Protein AF-A0A2N1V5J8-F1 (afdb_monomer)

Secondary structure (DSSP, 8-state):
-TT--HHHHHHHHHHSBPPPGGGG-EEEEEEEEE-TT---HHHHHHHHHHHTSTT-SEEEEEEEE-SSSEEEEEEEESSS-SSTTEEEEEEEE-TTSSSEEEEEE--STTS-HHHHTEEEEEEEEETTEEEEEEEEE-TTS-EEEEEEEEEES-S-S-------------------S-SSHHHHHHHHHHHHT--

Radius of gyration: 17.13 Å; Cα contacts (8 Å, |Δi|>4): 354; chains: 1; bounding box: 42×46×36 Å

Solvent-accessible surface area (backbone atoms only — not comparable to full-atom values): 11221 Å² total; per-residue (Å²): 118,66,86,56,51,69,69,57,50,50,54,49,55,72,72,30,44,59,60,62,66,68,77,52,53,39,74,28,41,40,40,66,44,49,41,75,93,51,71,51,69,68,59,38,50,52,53,42,54,48,50,70,35,96,78,41,46,59,54,22,37,34,34,46,53,70,83,78,70,38,34,36,33,36,51,30,54,76,55,81,86,55,81,46,52,44,27,42,34,38,72,43,78,36,96,88,52,100,48,58,20,34,34,36,43,18,69,45,90,73,26,60,73,78,53,28,30,36,38,35,37,33,25,32,71,47,96,58,33,33,45,30,41,38,28,37,54,43,91,93,74,44,76,43,79,56,32,36,31,37,38,25,68,62,85,85,85,66,94,66,88,71,79,91,75,75,96,72,93,74,89,88,76,90,78,76,91,53,80,55,71,42,57,55,48,47,52,53,53,58,65,63,70,77,113

Sequence (195 aa):
MADLSSESLWKLYALAKTPAIEDLEGRLVGRMLTVPGLENPSVARTLRGFAASGTFPWQGKTFDSHGDGTGEGINRVLGDRKNWFRFATFIGPSRAGDFDALHLNYDNPGNPTPIRAVKDELREVAPGLWLGLAYLRLPGGKFHMALFFGLSNHPDAQSGQAPSLGKRHSKGLLATVIGLPLLLAGAWWLLKQRK

Structure (mmCIF, N/CA/C/O backbone):
data_AF-A0A2N1V5J8-F1
#
_entry.id   AF-A0A2N1V5J8-F1
#
loop_
_atom_site.group_PDB
_atom_site.id
_atom_site.type_symbol
_atom_site.label_atom_id
_atom_site.label_alt_id
_atom_site.label_comp_id
_atom_site.label_asym_id
_atom_site.label_entity_id
_atom_site.label_seq_id
_atom_site.pdbx_PDB_ins_code
_atom_site.Cartn_x
_atom_site.Cartn_y
_atom_site.Cartn_z
_atom_site.occupancy
_atom_site.B_iso_or_equiv
_atom_site.auth_seq_id
_atom_site.auth_comp_id
_atom_site.auth_asym_id
_atom_site.auth_atom_id
_atom_site.pdbx_PDB_model_num
ATOM 1 N N . MET A 1 1 ? -3.730 -14.790 -4.440 1.00 79.81 1 MET A N 1
ATOM 2 C CA . MET A 1 1 ? -3.171 -13.632 -5.184 1.00 79.81 1 MET A CA 1
ATOM 3 C C . MET A 1 1 ? -1.680 -13.756 -5.510 1.00 79.81 1 MET A C 1
ATOM 5 O O . MET A 1 1 ? -1.272 -13.167 -6.498 1.00 79.81 1 MET A O 1
ATOM 9 N N . ALA A 1 2 ? -0.862 -14.482 -4.733 1.00 75.06 2 ALA A N 1
ATOM 10 C CA . ALA A 1 2 ? 0.602 -14.498 -4.898 1.00 75.06 2 ALA A CA 1
ATOM 11 C C . ALA A 1 2 ? 1.127 -15.028 -6.253 1.00 75.06 2 ALA A C 1
ATOM 13 O O . ALA A 1 2 ? 2.230 -14.664 -6.652 1.00 75.06 2 ALA A O 1
ATOM 14 N N . ASP A 1 3 ? 0.339 -15.838 -6.965 1.00 79.31 3 ASP A N 1
ATOM 15 C CA . ASP A 1 3 ? 0.737 -16.445 -8.245 1.00 79.31 3 ASP A CA 1
ATOM 16 C C . ASP A 1 3 ? 0.223 -15.693 -9.483 1.00 79.31 3 ASP A C 1
ATOM 18 O O . ASP A 1 3 ? 0.435 -16.131 -10.613 1.00 79.31 3 ASP A O 1
ATOM 22 N N . LEU A 1 4 ? -0.466 -14.564 -9.294 1.00 84.69 4 LEU A N 1
ATOM 23 C CA . LEU A 1 4 ? -1.018 -13.780 -10.398 1.00 84.69 4 LEU A CA 1
ATOM 24 C C . LEU A 1 4 ? 0.075 -12.981 -11.126 1.00 84.69 4 LEU A C 1
ATOM 26 O O . LEU A 1 4 ? 0.998 -12.451 -10.506 1.00 84.69 4 LEU A O 1
ATOM 30 N N . SER A 1 5 ? -0.061 -12.855 -12.451 1.00 88.25 5 SER A N 1
ATOM 31 C CA . SER A 1 5 ? 0.775 -11.959 -13.261 1.00 88.25 5 SER A CA 1
ATOM 32 C C . SER A 1 5 ? 0.473 -10.488 -12.960 1.00 88.25 5 SER A C 1
ATOM 34 O O . SER A 1 5 ? -0.616 -10.160 -12.485 1.00 88.25 5 SER A O 1
ATOM 36 N N . SER A 1 6 ? 1.397 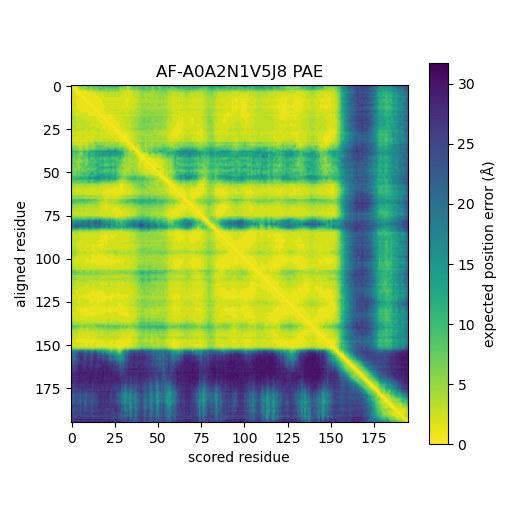-9.581 -13.297 1.00 90.19 6 SER A N 1
ATOM 37 C CA . SER A 1 6 ? 1.160 -8.135 -13.165 1.00 90.19 6 SER A CA 1
ATOM 38 C C . SER A 1 6 ? -0.070 -7.678 -13.945 1.00 90.19 6 SER A C 1
ATOM 40 O O . SER A 1 6 ? -0.846 -6.875 -13.442 1.00 90.19 6 SER A O 1
ATOM 42 N N . GLU A 1 7 ? -0.294 -8.220 -15.145 1.00 92.31 7 GLU A N 1
ATOM 43 C CA . GLU A 1 7 ? -1.497 -7.935 -15.936 1.00 92.31 7 GLU A CA 1
ATOM 44 C C . GLU A 1 7 ? -2.777 -8.353 -15.196 1.00 92.31 7 GLU A C 1
ATOM 46 O O . GLU A 1 7 ? -3.740 -7.590 -15.124 1.00 92.31 7 GLU A O 1
ATOM 51 N N . SER A 1 8 ? -2.780 -9.550 -14.602 1.00 93.81 8 SER A N 1
ATOM 52 C CA . SER A 1 8 ? -3.930 -10.051 -13.843 1.00 93.81 8 SER A CA 1
ATOM 53 C C . SER A 1 8 ? -4.180 -9.217 -12.588 1.00 93.81 8 SER A C 1
ATOM 55 O O . SER A 1 8 ? -5.328 -8.937 -12.255 1.00 93.81 8 SER A O 1
ATOM 57 N N . LEU A 1 9 ? -3.115 -8.784 -11.908 1.00 95.31 9 LEU A N 1
ATOM 58 C CA . LEU A 1 9 ? -3.210 -7.919 -10.734 1.00 95.31 9 LEU A CA 1
ATOM 59 C C . LEU A 1 9 ? -3.702 -6.515 -11.096 1.00 95.31 9 LEU A C 1
ATOM 61 O O . LEU A 1 9 ? -4.521 -5.973 -10.364 1.00 95.31 9 LEU A O 1
ATOM 65 N N . TRP A 1 10 ? -3.288 -5.951 -12.233 1.00 96.31 10 TRP A N 1
ATOM 66 C CA . TRP A 1 10 ? -3.842 -4.691 -12.736 1.00 96.31 10 TRP A CA 1
ATOM 67 C C . TRP A 1 10 ? -5.344 -4.790 -13.001 1.00 96.31 10 TRP A C 1
ATOM 69 O O . TRP A 1 10 ? -6.101 -3.941 -12.533 1.00 96.31 10 TRP A O 1
ATOM 79 N N . LYS A 1 11 ? -5.790 -5.844 -13.699 1.00 96.62 11 LYS A N 1
ATOM 80 C CA . LYS A 1 11 ? -7.221 -6.083 -13.955 1.00 96.62 11 LYS A CA 1
ATOM 81 C C . LYS A 1 11 ? -7.998 -6.238 -12.652 1.00 96.62 11 LYS A C 1
ATOM 83 O O . LYS A 1 11 ? -9.041 -5.613 -12.484 1.00 96.62 11 LYS A O 1
ATOM 88 N N . LEU A 1 12 ? -7.467 -7.026 -11.717 1.00 96.94 12 LEU A N 1
ATOM 89 C CA . LEU A 1 12 ? -8.077 -7.217 -10.405 1.00 96.94 12 LEU A CA 1
ATOM 90 C C . LEU A 1 12 ? -8.175 -5.896 -9.631 1.00 96.94 12 LEU A C 1
ATOM 92 O O . LEU A 1 12 ? -9.212 -5.615 -9.045 1.00 96.94 12 LEU A O 1
ATOM 96 N N . TYR A 1 13 ? -7.130 -5.068 -9.663 1.00 97.94 13 TYR A N 1
ATOM 97 C CA . TYR A 1 13 ? -7.115 -3.764 -9.001 1.00 97.94 13 TYR A CA 1
ATOM 98 C C . TYR A 1 13 ? -8.147 -2.793 -9.589 1.00 97.94 13 TYR A C 1
ATOM 100 O O . TYR A 1 13 ? -8.838 -2.096 -8.849 1.00 97.94 13 TYR A O 1
ATOM 108 N N . ALA A 1 14 ? -8.283 -2.759 -10.916 1.00 97.62 14 ALA A N 1
ATOM 109 C CA . ALA A 1 14 ? -9.264 -1.907 -11.583 1.00 97.62 14 ALA A CA 1
ATOM 110 C C . ALA A 1 14 ? -10.712 -2.303 -11.237 1.00 97.62 14 ALA A C 1
ATOM 112 O O . ALA A 1 14 ? -11.560 -1.435 -11.050 1.00 97.62 14 ALA A O 1
ATOM 113 N N . LEU A 1 15 ? -10.978 -3.606 -11.100 1.00 97.56 15 LEU A N 1
ATOM 114 C CA . LEU A 1 15 ? -12.302 -4.152 -10.772 1.00 97.56 15 LEU A CA 1
ATOM 115 C C . LEU A 1 15 ? -12.628 -4.162 -9.271 1.00 97.56 15 LEU A C 1
ATOM 117 O O . LEU A 1 15 ? -13.785 -4.358 -8.905 1.00 97.56 15 LEU A O 1
ATOM 121 N N . ALA A 1 16 ? -11.625 -3.990 -8.410 1.00 98.00 16 ALA A N 1
ATOM 122 C CA . ALA A 1 16 ? -11.793 -3.926 -6.962 1.00 98.00 16 ALA A CA 1
ATOM 123 C C . ALA A 1 16 ? -12.692 -2.745 -6.551 1.00 98.00 16 ALA A C 1
ATOM 125 O O . ALA A 1 16 ? -12.955 -1.846 -7.349 1.00 98.00 16 ALA A O 1
ATOM 126 N N . LYS A 1 17 ? -13.150 -2.712 -5.297 1.00 98.00 17 LYS A N 1
ATOM 127 C CA . LYS A 1 17 ? -13.871 -1.549 -4.752 1.00 98.00 17 LYS A CA 1
ATOM 128 C C . LYS A 1 17 ? -12.943 -0.656 -3.930 1.00 98.00 17 LYS A C 1
ATOM 130 O O . LYS A 1 17 ? -11.898 -1.082 -3.437 1.00 98.00 17 LYS A O 1
ATOM 135 N N . THR A 1 18 ? -13.341 0.597 -3.772 1.00 98.31 18 THR A N 1
ATOM 136 C CA . THR A 1 18 ? -12.699 1.536 -2.847 1.00 98.31 18 THR A CA 1
ATOM 137 C C . THR A 1 18 ? -13.122 1.165 -1.419 1.00 98.31 18 THR A C 1
ATOM 139 O O . THR A 1 18 ? -14.327 1.089 -1.178 1.00 98.31 18 THR A O 1
ATOM 142 N N . PRO A 1 19 ? -12.187 0.854 -0.503 1.00 97.00 19 PRO A N 1
ATOM 143 C CA . PRO A 1 19 ? -12.536 0.455 0.860 1.00 97.00 19 PRO A CA 1
ATOM 144 C C . PRO A 1 19 ? -12.954 1.661 1.707 1.00 97.00 19 PRO A C 1
ATOM 146 O O . PRO A 1 19 ? -12.523 2.783 1.430 1.00 97.00 19 PRO A O 1
ATOM 149 N N . ALA A 1 20 ? -13.717 1.416 2.774 1.00 95.25 20 ALA A N 1
ATOM 150 C CA . ALA A 1 20 ? -13.784 2.350 3.893 1.00 95.25 20 ALA A CA 1
ATOM 151 C C . ALA A 1 20 ? -12.495 2.223 4.728 1.00 95.25 20 ALA A C 1
ATOM 153 O O . ALA A 1 20 ? -11.881 1.156 4.753 1.00 95.25 20 ALA A O 1
ATOM 154 N N . ILE A 1 21 ? -12.043 3.291 5.390 1.00 95.25 21 ILE A N 1
ATOM 155 C CA . ILE A 1 21 ? -10.786 3.242 6.167 1.00 95.25 21 ILE A CA 1
ATOM 156 C C . ILE A 1 21 ? -10.953 2.325 7.384 1.00 95.25 21 ILE A C 1
ATOM 158 O O . ILE A 1 21 ? -10.041 1.580 7.737 1.00 95.25 21 ILE A O 1
ATOM 162 N N . GLU A 1 22 ? -12.156 2.315 7.948 1.00 95.25 22 GLU A N 1
ATOM 163 C CA . GLU A 1 22 ? -12.589 1.503 9.083 1.00 95.25 22 GLU A CA 1
ATOM 164 C C . GLU A 1 22 ? -12.457 -0.001 8.808 1.00 95.25 22 GLU A C 1
ATOM 166 O O . GLU A 1 22 ? -12.193 -0.776 9.724 1.00 95.25 22 GLU A O 1
ATOM 171 N N . ASP A 1 23 ? -12.578 -0.426 7.546 1.00 94.31 23 ASP A N 1
ATOM 172 C CA . ASP A 1 23 ? -12.439 -1.838 7.175 1.00 94.31 23 ASP A CA 1
ATOM 173 C C . ASP A 1 23 ? -10.995 -2.348 7.368 1.00 94.31 23 ASP A C 1
ATOM 175 O O . ASP A 1 23 ? -10.771 -3.556 7.475 1.00 94.31 23 ASP A O 1
ATOM 179 N N . LEU A 1 24 ? -10.004 -1.445 7.403 1.00 95.75 24 LEU A N 1
ATOM 180 C CA . LEU A 1 24 ? -8.581 -1.772 7.545 1.00 95.75 24 LEU A CA 1
ATOM 181 C C . LEU A 1 24 ? -8.074 -1.708 8.991 1.00 95.75 24 LEU A C 1
ATOM 183 O O . LEU A 1 24 ? -6.896 -2.002 9.215 1.00 95.75 24 LEU A O 1
ATOM 187 N N . GLU A 1 25 ? -8.933 -1.321 9.935 1.00 95.06 25 GLU A N 1
ATOM 188 C CA . GLU A 1 25 ? -8.586 -1.020 11.324 1.00 95.06 25 GLU A CA 1
ATOM 189 C C . GLU A 1 25 ? -7.703 -2.105 11.966 1.00 95.06 25 GLU A C 1
ATOM 191 O O . GLU A 1 25 ? -7.956 -3.313 11.878 1.00 95.06 25 GLU A O 1
ATOM 196 N N . GLY A 1 26 ? -6.635 -1.671 12.637 1.00 93.94 26 GLY A N 1
ATOM 197 C CA . GLY A 1 26 ? -5.703 -2.558 13.317 1.00 93.94 26 GLY A CA 1
ATOM 198 C C . GLY A 1 26 ? -4.615 -3.154 12.417 1.00 93.94 26 GLY A C 1
ATOM 199 O O . GLY A 1 26 ? -4.103 -2.530 11.488 1.00 93.94 26 GLY A O 1
ATOM 200 N N . ARG A 1 27 ? -4.128 -4.350 12.784 1.00 93.69 27 ARG A N 1
ATOM 201 C CA . ARG A 1 27 ? -2.886 -4.939 12.240 1.00 93.69 27 ARG A CA 1
ATOM 202 C C . ARG A 1 27 ? -3.172 -5.884 11.075 1.00 93.69 27 ARG A C 1
ATOM 204 O O . ARG A 1 27 ? -3.555 -7.029 11.289 1.00 93.69 27 ARG A O 1
ATOM 211 N N . LEU A 1 28 ? -2.834 -5.461 9.859 1.00 94.06 28 LEU A N 1
ATOM 212 C CA . LEU A 1 28 ? -2.948 -6.280 8.650 1.00 94.06 28 LEU A CA 1
ATOM 213 C C . LEU A 1 28 ? -1.625 -6.964 8.294 1.00 94.06 28 LEU A C 1
ATOM 215 O O . LEU A 1 28 ? -0.546 -6.371 8.414 1.00 94.06 28 LEU A O 1
ATOM 219 N N . VAL A 1 29 ? -1.701 -8.209 7.830 1.00 91.25 29 VAL A N 1
ATOM 220 C CA . VAL A 1 29 ? -0.557 -9.015 7.383 1.00 91.25 29 VAL A CA 1
ATOM 221 C C . VAL A 1 29 ? -0.199 -8.665 5.941 1.00 91.25 29 VAL A C 1
ATOM 223 O O . VAL A 1 29 ? -1.064 -8.658 5.074 1.00 91.25 29 VAL A O 1
ATOM 226 N N . GLY A 1 30 ? 1.081 -8.392 5.674 1.00 90.06 30 GLY A N 1
ATOM 227 C CA . GLY A 1 30 ? 1.573 -8.010 4.346 1.00 90.06 30 GLY A CA 1
ATOM 228 C C . GLY A 1 30 ? 2.198 -9.150 3.552 1.00 90.06 30 GLY A C 1
ATOM 229 O O . GLY A 1 30 ? 2.890 -10.006 4.109 1.00 90.06 30 GLY A O 1
ATOM 230 N N . ARG A 1 31 ? 1.999 -9.139 2.231 1.00 88.75 31 ARG A N 1
ATOM 231 C CA . ARG A 1 31 ? 2.688 -10.021 1.274 1.00 88.75 31 ARG A CA 1
ATOM 232 C C . ARG A 1 31 ? 3.101 -9.245 0.032 1.00 88.75 31 ARG A C 1
ATOM 234 O O . ARG A 1 31 ? 2.277 -8.562 -0.566 1.00 88.75 31 ARG A O 1
ATOM 241 N N . MET A 1 32 ? 4.365 -9.346 -0.375 1.00 86.69 32 MET A N 1
ATOM 242 C CA . MET A 1 32 ? 4.791 -8.831 -1.680 1.00 86.69 32 MET A CA 1
ATOM 243 C C . MET A 1 32 ? 4.312 -9.804 -2.762 1.00 86.69 32 MET A C 1
ATOM 245 O O . MET A 1 32 ? 4.473 -11.012 -2.594 1.00 86.69 32 MET A O 1
ATOM 249 N N . LEU A 1 33 ? 3.712 -9.295 -3.841 1.00 86.25 33 LEU A N 1
ATOM 250 C CA . LEU A 1 33 ? 3.141 -10.135 -4.898 1.00 86.25 33 LEU A CA 1
ATOM 251 C C . LEU A 1 33 ? 4.054 -10.170 -6.127 1.00 86.25 33 LEU A C 1
ATOM 253 O O . LEU A 1 33 ? 4.594 -11.220 -6.467 1.00 86.25 33 LEU A O 1
ATOM 257 N N . THR A 1 34 ? 4.268 -9.021 -6.773 1.00 84.31 34 THR A N 1
ATOM 258 C CA . THR A 1 34 ? 5.118 -8.927 -7.969 1.00 84.31 34 THR A CA 1
ATOM 259 C C . THR A 1 34 ? 5.708 -7.529 -8.146 1.00 84.31 34 THR A C 1
ATOM 261 O O . THR A 1 34 ? 5.190 -6.553 -7.605 1.00 84.31 34 THR A O 1
ATOM 264 N N . VAL A 1 35 ? 6.789 -7.441 -8.921 1.00 82.25 35 VAL A N 1
ATOM 265 C CA . VAL A 1 35 ? 7.454 -6.200 -9.341 1.00 82.25 35 VAL A CA 1
ATOM 266 C C . VAL A 1 35 ? 7.319 -6.098 -10.865 1.00 82.25 35 VAL A C 1
ATOM 268 O O . VAL A 1 35 ? 7.858 -6.968 -11.559 1.00 82.25 35 VAL A O 1
ATOM 271 N N . PRO A 1 36 ? 6.628 -5.079 -11.413 1.00 78.69 36 PRO A N 1
ATOM 272 C CA . PRO A 1 36 ? 6.507 -4.918 -12.860 1.00 78.69 36 PRO A CA 1
ATOM 273 C C . PRO A 1 36 ? 7.865 -4.872 -13.549 1.00 78.69 36 PRO A C 1
ATOM 275 O O . PRO A 1 36 ? 8.799 -4.225 -13.077 1.00 78.69 36 PRO A O 1
ATOM 278 N N . GLY A 1 37 ? 7.981 -5.558 -14.683 1.00 73.12 37 GLY A N 1
ATOM 279 C CA . GLY A 1 37 ? 9.226 -5.607 -15.454 1.00 73.12 37 GLY A CA 1
ATOM 280 C C . GLY A 1 37 ? 10.305 -6.542 -14.889 1.00 73.12 37 GLY A C 1
ATOM 281 O O . GLY A 1 37 ? 11.289 -6.797 -15.580 1.00 73.12 37 GLY A O 1
ATOM 282 N N . LEU A 1 38 ? 10.115 -7.123 -13.696 1.00 69.06 38 LEU A N 1
ATOM 283 C CA . LEU A 1 38 ? 10.937 -8.218 -13.154 1.00 69.06 38 LEU A CA 1
ATOM 284 C C . LEU A 1 38 ? 10.181 -9.556 -13.178 1.00 69.06 38 LEU A C 1
ATOM 286 O O . LEU A 1 38 ? 10.238 -10.354 -12.246 1.00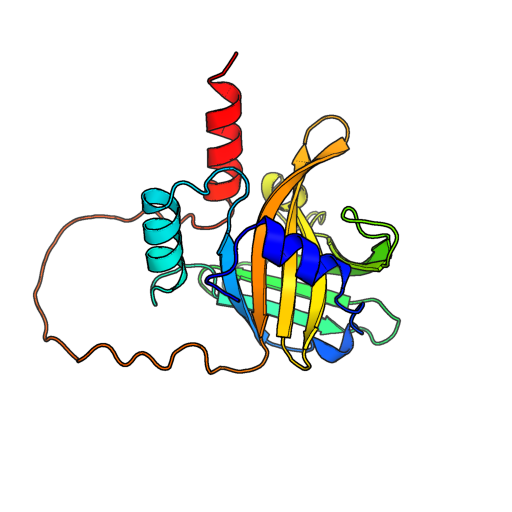 69.06 38 LEU A O 1
ATOM 290 N N . GLU A 1 39 ? 9.485 -9.816 -14.283 1.00 67.94 39 GLU A N 1
ATOM 291 C CA . GLU A 1 39 ? 8.600 -10.978 -14.456 1.00 67.94 39 GLU A CA 1
ATOM 292 C C . GLU A 1 39 ? 9.306 -12.207 -15.038 1.00 67.94 39 GLU A C 1
ATOM 294 O O . GLU A 1 39 ? 8.664 -13.211 -15.345 1.00 67.94 39 GLU A O 1
ATOM 299 N N . ASN A 1 40 ? 10.638 -12.166 -15.161 1.00 74.06 40 ASN A N 1
ATOM 300 C CA . ASN A 1 40 ? 11.401 -13.350 -15.534 1.00 74.06 40 ASN A CA 1
ATOM 301 C C . ASN A 1 40 ? 11.057 -14.500 -14.559 1.00 74.06 40 ASN A C 1
ATOM 303 O O . ASN A 1 40 ? 11.218 -14.318 -13.347 1.00 74.06 40 ASN A O 1
ATOM 307 N N . PRO A 1 41 ? 10.624 -15.681 -15.046 1.00 73.38 41 PRO A N 1
ATOM 308 C CA . PRO A 1 41 ? 10.085 -16.739 -14.192 1.00 73.38 41 PRO A CA 1
ATOM 309 C C . PRO A 1 41 ? 11.008 -17.164 -13.046 1.00 73.38 41 PRO A C 1
ATOM 311 O O . PRO A 1 41 ? 10.534 -17.430 -11.938 1.00 73.38 41 PRO A O 1
ATOM 314 N N . SER A 1 42 ? 12.321 -17.191 -13.286 1.00 70.19 42 SER A N 1
ATOM 315 C CA . SER A 1 42 ? 13.324 -17.581 -12.291 1.00 70.19 42 SER A CA 1
ATOM 316 C C . SER A 1 42 ? 13.510 -16.505 -11.221 1.00 70.19 42 SER A C 1
ATOM 318 O O . SER A 1 42 ? 13.511 -16.814 -10.031 1.00 70.19 42 SER A O 1
ATOM 320 N N . VAL A 1 43 ? 13.598 -15.235 -11.626 1.00 68.69 43 VAL A N 1
ATOM 321 C CA . VAL A 1 43 ? 13.720 -14.093 -10.701 1.00 68.69 43 VAL A CA 1
ATOM 322 C C . VAL A 1 43 ? 12.455 -13.952 -9.859 1.00 68.69 43 VAL A C 1
ATOM 324 O O . VAL A 1 43 ? 12.529 -13.843 -8.636 1.00 68.69 43 VAL A O 1
ATOM 327 N N . ALA A 1 44 ? 11.289 -14.037 -10.499 1.00 68.88 44 ALA A N 1
ATOM 328 C CA . ALA A 1 44 ? 10.000 -13.940 -9.835 1.00 68.88 44 ALA A CA 1
ATOM 329 C C . ALA A 1 44 ? 9.801 -15.077 -8.818 1.00 68.88 44 ALA A C 1
ATOM 331 O O . ALA A 1 44 ? 9.316 -14.838 -7.714 1.00 68.88 44 ALA A O 1
ATOM 332 N N . ARG A 1 45 ? 10.233 -16.307 -9.137 1.00 71.94 45 ARG A N 1
ATOM 333 C CA . ARG A 1 45 ? 10.186 -17.442 -8.198 1.00 71.94 45 ARG A CA 1
ATOM 334 C C . ARG A 1 45 ? 11.064 -17.201 -6.970 1.00 71.94 45 ARG A C 1
ATOM 336 O O . ARG A 1 45 ? 10.602 -17.438 -5.857 1.00 71.94 45 ARG A O 1
ATOM 343 N N . THR A 1 46 ? 12.283 -16.699 -7.155 1.00 70.44 46 THR A N 1
ATOM 344 C CA . THR A 1 46 ? 13.187 -16.378 -6.041 1.00 70.44 46 THR A CA 1
ATOM 345 C C . THR A 1 46 ? 12.630 -15.259 -5.162 1.00 70.44 46 THR A C 1
ATOM 347 O O . THR A 1 46 ? 12.605 -15.401 -3.940 1.00 70.44 46 THR A O 1
ATOM 350 N N . LEU A 1 47 ? 12.124 -14.175 -5.761 1.00 70.12 47 LEU A N 1
ATOM 351 C CA . LEU A 1 47 ? 11.513 -13.067 -5.019 1.00 70.12 47 LEU A CA 1
ATOM 352 C C . LEU A 1 47 ? 10.281 -13.518 -4.230 1.00 70.12 47 LEU A C 1
ATOM 354 O O . LEU A 1 47 ? 10.139 -13.134 -3.071 1.00 70.12 47 LEU A O 1
ATOM 358 N N . ARG A 1 48 ? 9.431 -14.373 -4.814 1.00 71.19 48 ARG A N 1
ATOM 359 C CA . ARG A 1 48 ? 8.282 -14.969 -4.117 1.00 71.19 48 ARG A CA 1
ATOM 360 C C . ARG A 1 48 ? 8.713 -15.844 -2.946 1.00 71.19 48 ARG A C 1
ATOM 362 O O . ARG A 1 48 ? 8.186 -15.682 -1.851 1.00 71.19 48 ARG A O 1
ATOM 369 N N . GLY A 1 49 ? 9.690 -16.728 -3.151 1.00 71.12 49 GLY A N 1
ATOM 370 C CA . GLY A 1 49 ? 10.217 -17.584 -2.085 1.00 71.12 49 GLY A CA 1
ATOM 371 C C . GLY A 1 49 ? 10.788 -16.773 -0.920 1.00 71.12 49 GLY A C 1
ATOM 372 O O . GLY A 1 49 ? 10.520 -17.075 0.240 1.00 71.12 49 GLY A O 1
ATOM 373 N N . PHE A 1 50 ? 11.504 -15.688 -1.222 1.00 71.50 50 PHE A N 1
ATOM 374 C CA . PHE A 1 50 ? 12.004 -14.769 -0.205 1.00 71.50 50 PHE A CA 1
ATOM 375 C C . PHE A 1 50 ? 10.874 -14.003 0.500 1.00 71.50 50 PHE A C 1
ATOM 377 O O . PHE A 1 50 ? 10.860 -13.947 1.728 1.00 71.50 50 PHE A O 1
ATOM 384 N N . ALA A 1 51 ? 9.897 -13.473 -0.242 1.00 72.31 51 ALA A N 1
ATOM 385 C CA . ALA A 1 51 ? 8.746 -12.751 0.308 1.00 72.31 51 ALA A CA 1
ATOM 386 C C . ALA A 1 51 ? 7.841 -13.618 1.197 1.00 72.31 51 ALA A C 1
ATOM 388 O O . ALA A 1 51 ? 7.204 -13.105 2.115 1.00 72.31 51 ALA A O 1
ATOM 389 N N . ALA A 1 52 ? 7.774 -14.920 0.917 1.00 72.56 52 ALA A N 1
ATOM 390 C CA . ALA A 1 52 ? 7.015 -15.893 1.695 1.00 72.56 52 ALA A CA 1
ATOM 391 C C . ALA A 1 52 ? 7.791 -16.445 2.905 1.00 72.56 52 ALA A C 1
ATOM 393 O O . ALA A 1 52 ? 7.213 -17.146 3.734 1.00 72.56 52 ALA A O 1
ATOM 394 N N . SER A 1 53 ? 9.092 -16.162 3.017 1.00 70.00 53 SER A N 1
ATOM 395 C CA . SER A 1 53 ? 9.916 -16.680 4.109 1.00 70.00 53 SER A CA 1
ATOM 396 C C . SER A 1 53 ? 9.568 -16.026 5.452 1.00 70.00 53 SER A C 1
ATOM 398 O O . SER A 1 53 ? 9.282 -14.832 5.526 1.00 70.00 53 SER A O 1
ATOM 400 N N . GLY A 1 54 ? 9.661 -16.787 6.548 1.00 66.31 54 GLY A N 1
ATOM 401 C CA . GLY A 1 54 ? 9.438 -16.266 7.907 1.00 66.31 54 GLY A CA 1
ATOM 402 C C . GLY A 1 54 ? 10.465 -15.218 8.367 1.00 66.31 54 GLY A C 1
ATOM 403 O O . GLY A 1 54 ? 10.291 -14.605 9.416 1.00 66.31 54 GLY A O 1
ATOM 404 N N . THR A 1 55 ? 11.533 -15.002 7.594 1.00 70.06 55 THR A N 1
ATOM 405 C CA . THR A 1 55 ? 12.567 -13.983 7.831 1.00 70.06 55 THR A CA 1
ATOM 406 C C . THR A 1 55 ? 12.364 -12.724 6.992 1.00 70.06 55 THR A C 1
ATOM 408 O O . THR A 1 55 ? 13.158 -11.784 7.099 1.00 70.06 55 THR A O 1
ATOM 411 N N . PHE A 1 56 ? 11.316 -12.673 6.164 1.00 75.81 56 PHE A N 1
ATOM 412 C CA . PHE A 1 56 ? 11.017 -11.498 5.366 1.00 75.81 56 PHE A CA 1
ATOM 413 C C . PHE A 1 56 ? 10.722 -10.297 6.285 1.00 75.81 56 PHE A C 1
ATOM 415 O O . PHE A 1 56 ? 9.869 -10.380 7.172 1.00 75.81 56 PHE A O 1
ATOM 422 N N . PRO A 1 57 ? 11.435 -9.166 6.123 1.00 78.31 57 PRO A N 1
ATOM 423 C CA . PRO A 1 57 ? 11.432 -8.107 7.128 1.00 78.31 57 PRO A CA 1
ATOM 424 C C . PRO A 1 57 ? 10.112 -7.335 7.190 1.00 78.31 57 PRO A C 1
ATOM 426 O O . PRO A 1 57 ? 9.815 -6.732 8.222 1.00 78.31 57 PRO A O 1
ATOM 429 N N . TRP A 1 58 ? 9.340 -7.316 6.102 1.00 83.38 58 TRP A N 1
ATOM 430 C CA . TRP A 1 58 ? 8.065 -6.613 6.044 1.00 83.38 58 TRP A CA 1
ATOM 431 C C . TRP A 1 58 ? 6.927 -7.508 6.548 1.00 83.38 58 TRP A C 1
ATOM 433 O O . TRP A 1 58 ? 6.664 -8.570 5.992 1.00 83.38 58 TRP A O 1
ATOM 443 N N . GLN A 1 59 ? 6.251 -7.064 7.608 1.00 86.69 59 GLN A N 1
ATOM 444 C CA . GLN A 1 59 ? 5.213 -7.828 8.313 1.00 86.69 59 GLN A CA 1
ATOM 445 C C . GLN A 1 59 ? 3.795 -7.420 7.900 1.00 86.69 59 GLN A C 1
ATOM 447 O O . GLN A 1 59 ? 2.839 -8.150 8.163 1.00 86.69 59 GLN A O 1
ATOM 452 N N . GLY A 1 60 ? 3.652 -6.251 7.274 1.00 91.19 60 GLY A N 1
ATOM 453 C CA . GLY A 1 60 ? 2.374 -5.656 6.907 1.00 91.19 60 GLY A CA 1
ATOM 454 C C . GLY A 1 60 ? 2.253 -4.220 7.384 1.00 91.19 60 GLY A C 1
ATOM 455 O O . GLY A 1 60 ? 3.245 -3.493 7.455 1.00 91.19 60 GLY A O 1
ATOM 456 N N . LYS A 1 61 ? 1.028 -3.801 7.678 1.00 93.94 61 LYS A N 1
ATOM 457 C CA . LYS A 1 61 ? 0.707 -2.429 8.075 1.00 93.94 61 LYS A CA 1
ATOM 458 C C . LYS A 1 61 ? -0.221 -2.440 9.284 1.00 93.94 61 LYS A C 1
ATOM 460 O O . LYS A 1 61 ? -0.843 -3.463 9.567 1.00 93.94 61 LYS A O 1
ATOM 465 N N . THR A 1 62 ? -0.244 -1.342 10.017 1.00 94.25 62 THR A N 1
ATOM 466 C CA . THR A 1 62 ? -1.268 -1.065 11.027 1.00 94.25 62 THR A CA 1
ATOM 467 C C . THR A 1 62 ? -1.997 0.197 10.608 1.00 94.25 62 THR A C 1
ATOM 469 O O . THR A 1 62 ? -1.319 1.130 10.175 1.00 94.25 62 THR A O 1
ATOM 472 N N . PHE A 1 63 ? -3.317 0.204 10.731 1.00 96.19 63 PHE A N 1
ATOM 473 C CA . PHE A 1 63 ? -4.182 1.343 10.438 1.00 96.19 63 PHE A CA 1
ATOM 474 C C . PHE A 1 63 ? -4.935 1.761 11.695 1.00 96.19 63 PHE A C 1
ATOM 476 O O . PHE A 1 63 ? -5.207 0.913 12.546 1.00 96.19 63 PHE A O 1
ATOM 483 N N . ASP A 1 64 ? -5.223 3.052 11.764 1.00 96.44 64 ASP A N 1
ATOM 484 C CA . ASP A 1 64 ? -6.029 3.718 12.781 1.00 96.44 64 ASP A CA 1
ATOM 485 C C . ASP A 1 64 ? -6.937 4.723 12.051 1.00 96.44 64 ASP A C 1
ATOM 487 O O . ASP A 1 64 ? -6.441 5.661 11.410 1.00 96.44 64 ASP A O 1
ATOM 491 N N . SER A 1 65 ? -8.248 4.470 12.035 1.00 94.75 65 SER A N 1
ATOM 492 C CA . SER A 1 65 ? -9.237 5.370 11.433 1.00 94.75 65 SER A CA 1
ATOM 493 C C . SER A 1 65 ? -9.633 6.482 12.399 1.00 94.75 65 SER A C 1
ATOM 495 O O . SER A 1 65 ? -9.937 6.248 13.566 1.00 94.75 65 SER A O 1
ATOM 497 N N . HIS A 1 66 ? -9.745 7.707 11.886 1.00 94.56 66 HIS A N 1
ATOM 498 C CA . HIS A 1 66 ? -10.286 8.829 12.653 1.00 94.56 66 HIS A CA 1
ATOM 499 C C . HIS A 1 66 ? -11.820 8.941 12.555 1.00 94.56 66 HIS A C 1
ATOM 501 O O . HIS A 1 66 ? -12.420 9.760 13.251 1.00 94.56 66 HIS A O 1
ATOM 507 N N . GLY A 1 67 ? -12.468 8.141 11.699 1.00 87.94 67 GLY A N 1
ATOM 508 C CA . GLY A 1 67 ? -13.926 8.122 11.517 1.00 87.94 67 GLY A CA 1
ATOM 509 C C . GLY A 1 67 ? -14.504 9.273 10.680 1.00 87.94 67 GLY A C 1
ATOM 510 O O . GLY A 1 67 ? -15.719 9.367 10.522 1.00 87.94 67 GLY A O 1
ATOM 511 N N . ASP A 1 68 ? -13.660 10.146 10.128 1.00 90.00 68 ASP A N 1
ATOM 512 C CA . ASP A 1 68 ? -14.041 11.288 9.284 1.00 90.00 68 ASP A CA 1
ATOM 513 C C . ASP A 1 68 ? -13.631 11.105 7.808 1.00 90.00 68 ASP A C 1
ATOM 515 O O . ASP A 1 68 ? -13.538 12.067 7.044 1.00 90.00 68 ASP A O 1
ATOM 519 N N . GLY A 1 69 ? -13.367 9.861 7.394 1.00 88.56 69 GLY A N 1
ATOM 520 C CA . GLY A 1 69 ? -12.808 9.550 6.076 1.00 88.56 69 GLY A CA 1
ATOM 521 C C . GLY A 1 69 ? -11.300 9.804 5.973 1.00 88.56 69 GLY A C 1
ATOM 522 O O . GLY A 1 69 ? -10.737 9.736 4.875 1.00 88.56 69 GLY A O 1
ATOM 523 N N . THR A 1 70 ? -10.633 10.062 7.102 1.00 95.38 70 THR A N 1
ATOM 524 C CA . THR A 1 70 ? -9.175 10.104 7.231 1.00 95.38 70 THR A CA 1
ATOM 525 C C . THR A 1 70 ? -8.674 9.117 8.284 1.00 95.38 70 THR A C 1
ATOM 527 O O . THR A 1 70 ? -9.440 8.500 9.022 1.00 95.38 70 THR A O 1
ATOM 530 N N . GLY A 1 71 ? -7.359 8.940 8.331 1.00 96.56 71 GLY A N 1
ATOM 531 C CA . GLY A 1 71 ? -6.715 8.119 9.345 1.00 96.56 71 GLY A CA 1
ATOM 532 C C . GLY A 1 71 ? -5.202 8.191 9.243 1.00 96.56 71 GLY A C 1
ATOM 533 O O . GLY A 1 71 ? -4.629 8.979 8.474 1.00 96.56 71 GLY A O 1
ATOM 534 N N . GLU A 1 72 ? -4.544 7.325 9.991 1.00 96.94 72 GLU A N 1
ATOM 535 C CA . GLU A 1 72 ? -3.112 7.134 9.908 1.00 96.94 72 GLU A CA 1
ATOM 536 C C . GLU A 1 72 ? -2.707 5.672 10.065 1.00 96.94 72 GLU A C 1
ATOM 538 O O . GLU A 1 72 ? -3.514 4.759 10.227 1.00 96.94 72 GLU A O 1
ATOM 543 N N . GLY A 1 73 ? -1.411 5.421 9.939 1.00 94.75 73 GLY A N 1
ATOM 544 C CA . GLY A 1 73 ? -0.888 4.089 10.129 1.00 94.75 73 GLY A CA 1
ATOM 545 C C . GLY A 1 73 ? 0.622 4.016 10.071 1.00 94.75 73 GLY A C 1
ATOM 546 O O . GLY A 1 73 ? 1.331 5.010 9.879 1.00 94.75 73 GLY A O 1
ATOM 547 N N . ILE A 1 74 ? 1.126 2.799 10.240 1.00 92.50 74 ILE A N 1
ATOM 548 C CA . ILE A 1 74 ? 2.554 2.491 10.207 1.00 92.50 74 ILE A CA 1
ATOM 549 C C . ILE A 1 74 ? 2.828 1.257 9.350 1.00 92.50 74 ILE A C 1
ATOM 551 O O . ILE A 1 74 ? 2.165 0.223 9.460 1.00 92.50 74 ILE A O 1
ATOM 555 N N . ASN A 1 75 ? 3.831 1.352 8.475 1.00 91.88 75 ASN A N 1
ATOM 556 C CA . ASN A 1 75 ? 4.330 0.204 7.726 1.00 91.88 75 ASN A CA 1
ATOM 557 C C . ASN A 1 75 ? 5.319 -0.584 8.593 1.00 91.88 75 ASN A C 1
ATOM 559 O O . ASN A 1 75 ? 6.405 -0.099 8.913 1.00 91.88 75 ASN A O 1
ATOM 563 N N . ARG A 1 76 ? 4.962 -1.813 8.960 1.00 89.06 76 ARG A N 1
ATOM 564 C CA . ARG A 1 76 ? 5.696 -2.609 9.946 1.00 89.06 76 ARG A CA 1
ATOM 565 C C . ARG A 1 76 ? 6.845 -3.364 9.290 1.00 89.06 76 ARG A C 1
ATOM 567 O O . ARG A 1 76 ? 6.637 -4.377 8.617 1.00 89.06 76 ARG A O 1
ATOM 574 N N . VAL A 1 77 ? 8.069 -2.879 9.492 1.00 82.12 77 VAL A N 1
ATOM 575 C CA . VAL A 1 77 ? 9.306 -3.483 8.974 1.00 82.12 77 VAL A CA 1
ATOM 576 C C . VAL A 1 77 ? 10.243 -3.770 10.145 1.00 82.12 77 VAL A C 1
ATOM 578 O O . VAL A 1 77 ? 10.713 -2.844 10.796 1.00 82.12 77 VAL A O 1
ATOM 581 N N . LEU A 1 78 ? 10.542 -5.050 10.399 1.00 74.00 78 LEU A N 1
ATOM 582 C CA . LEU A 1 78 ? 11.334 -5.512 11.555 1.00 74.00 78 LEU A CA 1
ATOM 583 C C . LEU A 1 78 ? 10.744 -5.091 12.920 1.00 74.00 78 LEU A C 1
ATOM 585 O O . LEU A 1 78 ? 11.468 -4.797 13.872 1.00 74.00 78 LEU A O 1
ATOM 589 N N . GLY A 1 79 ? 9.413 -5.119 13.015 1.00 66.00 79 GLY A N 1
ATOM 590 C CA . GLY A 1 79 ? 8.636 -4.709 14.184 1.00 66.00 79 GLY A CA 1
ATOM 591 C C . GLY A 1 79 ? 8.366 -3.205 14.219 1.00 66.00 79 GLY A C 1
ATOM 592 O O . GLY A 1 79 ? 8.639 -2.49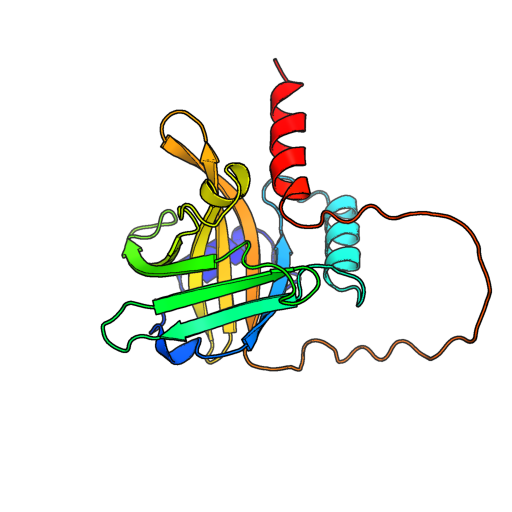1 13.259 1.00 66.00 79 GLY A O 1
ATOM 593 N N . ASP A 1 80 ? 7.851 -2.728 15.352 1.00 63.22 80 ASP A N 1
ATOM 594 C CA . ASP A 1 80 ? 7.372 -1.343 15.514 1.00 63.22 80 ASP A CA 1
ATOM 595 C C . ASP A 1 80 ? 8.441 -0.440 16.177 1.00 63.22 80 ASP A C 1
ATOM 597 O O . ASP A 1 80 ? 8.153 0.615 16.730 1.00 63.22 80 ASP A O 1
ATOM 601 N N . ARG A 1 81 ? 9.715 -0.867 16.164 1.00 54.44 81 ARG A N 1
ATOM 602 C CA . ARG A 1 81 ? 10.788 -0.310 17.017 1.00 54.44 81 ARG A CA 1
ATOM 603 C C . ARG A 1 81 ? 11.280 1.091 16.628 1.00 54.44 81 ARG A C 1
ATOM 605 O O . ARG A 1 81 ? 12.124 1.644 17.329 1.00 54.44 81 ARG A O 1
ATOM 612 N N . LYS A 1 82 ? 10.811 1.662 15.516 1.00 62.72 82 LYS A N 1
ATOM 613 C CA . LYS A 1 82 ? 11.127 3.033 15.086 1.00 62.72 82 LYS A CA 1
ATOM 614 C C . LYS A 1 82 ? 9.864 3.685 14.531 1.00 62.72 82 LYS A C 1
ATOM 616 O O . LYS A 1 82 ? 9.189 3.062 13.722 1.00 62.72 82 LYS A O 1
ATOM 621 N N . ASN A 1 83 ? 9.625 4.959 14.861 1.00 65.12 83 ASN A N 1
ATOM 622 C CA . ASN A 1 83 ? 8.537 5.800 14.318 1.00 65.12 83 ASN A CA 1
ATOM 623 C C . ASN A 1 83 ? 8.691 6.126 12.813 1.00 65.12 83 ASN A C 1
ATOM 625 O O . ASN A 1 83 ? 8.203 7.146 12.332 1.00 65.12 83 ASN A O 1
ATOM 629 N N . TRP A 1 84 ? 9.426 5.302 12.070 1.00 74.25 84 TRP A N 1
ATOM 630 C CA . TRP A 1 84 ? 9.595 5.428 10.633 1.00 74.25 84 TRP A CA 1
ATOM 631 C C . TRP A 1 84 ? 8.471 4.690 9.918 1.00 74.25 84 TRP A C 1
ATOM 633 O O . TRP A 1 84 ? 7.874 3.761 10.450 1.00 74.25 84 TRP A O 1
ATOM 643 N N . PHE A 1 85 ? 8.220 5.097 8.680 1.00 87.56 85 PHE A N 1
ATOM 644 C CA . PHE A 1 85 ? 7.155 4.580 7.830 1.00 87.56 85 PHE A CA 1
ATOM 645 C C . PHE A 1 85 ? 5.733 4.858 8.323 1.00 87.56 85 PHE A C 1
ATOM 647 O O . PHE A 1 85 ? 4.813 4.116 7.970 1.00 87.56 85 PHE A O 1
ATOM 654 N N . ARG A 1 86 ? 5.537 5.942 9.083 1.00 93.56 86 ARG A N 1
ATOM 655 C CA . ARG A 1 86 ? 4.190 6.475 9.316 1.00 93.56 86 ARG A CA 1
ATOM 656 C C . ARG A 1 86 ? 3.589 6.956 8.000 1.00 93.56 86 ARG A C 1
ATOM 658 O O . ARG A 1 86 ? 4.325 7.469 7.151 1.00 93.56 86 ARG A O 1
ATOM 665 N N . PHE A 1 87 ? 2.286 6.827 7.836 1.00 95.62 87 PHE A N 1
ATOM 666 C CA . PHE A 1 87 ? 1.555 7.361 6.694 1.00 95.62 87 PHE A CA 1
ATOM 667 C C . PHE A 1 87 ? 0.208 7.923 7.144 1.00 95.62 87 PHE A C 1
ATOM 669 O O . PHE A 1 87 ? -0.371 7.432 8.105 1.00 95.62 87 PHE A O 1
ATOM 676 N N . ALA A 1 88 ? -0.274 8.942 6.439 1.00 97.50 88 ALA A N 1
ATOM 677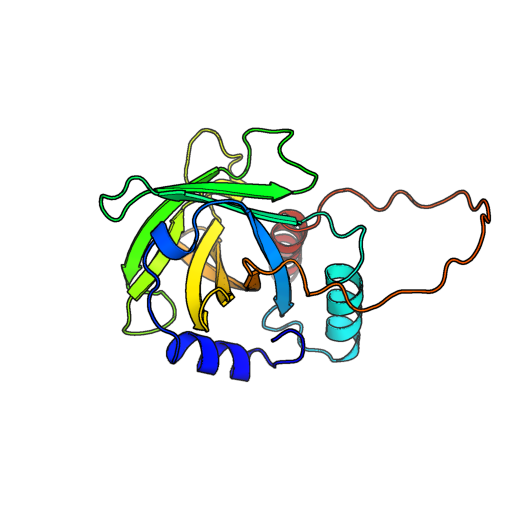 C CA . ALA A 1 88 ? -1.655 9.406 6.545 1.00 97.50 88 ALA A CA 1
ATOM 678 C C . ALA A 1 88 ? -2.515 8.697 5.495 1.00 97.50 88 ALA A C 1
ATOM 680 O O . ALA A 1 88 ? -2.014 8.396 4.403 1.00 97.50 88 ALA A O 1
ATOM 681 N N . THR A 1 89 ? -3.788 8.464 5.801 1.00 98.25 89 THR A N 1
ATOM 682 C CA . THR A 1 89 ? -4.744 7.827 4.895 1.00 98.25 89 THR A CA 1
ATOM 683 C C . THR A 1 89 ? -5.876 8.757 4.493 1.00 98.25 89 THR A C 1
ATOM 685 O O . THR A 1 89 ? -6.375 9.526 5.310 1.00 98.25 89 THR A O 1
ATOM 688 N N . PHE A 1 90 ? -6.280 8.680 3.225 1.00 97.69 90 PHE A N 1
ATOM 689 C CA . PHE A 1 90 ? -7.432 9.400 2.679 1.00 97.69 90 PHE A CA 1
ATOM 690 C C . PHE A 1 90 ? -7.946 8.709 1.410 1.00 97.69 90 PHE A C 1
ATOM 692 O O . PHE A 1 90 ? -7.180 8.030 0.720 1.00 97.69 90 PHE A O 1
ATOM 699 N N . ILE A 1 91 ? -9.221 8.905 1.076 1.00 98.19 91 ILE A N 1
ATOM 700 C CA . ILE A 1 91 ? -9.799 8.463 -0.200 1.00 98.19 91 ILE A CA 1
ATOM 701 C C . ILE A 1 91 ? -9.596 9.536 -1.271 1.00 98.19 91 ILE A C 1
ATOM 703 O O . ILE A 1 91 ? -9.762 10.727 -1.012 1.00 98.19 91 ILE A O 1
ATOM 707 N N . GLY A 1 92 ? -9.243 9.119 -2.485 1.00 97.69 92 GLY A N 1
ATOM 708 C CA . GLY A 1 92 ? -9.221 10.010 -3.641 1.00 97.69 92 GLY A CA 1
ATOM 709 C C . GLY A 1 92 ? -8.872 9.300 -4.948 1.00 97.69 92 GLY A C 1
ATOM 710 O O . GLY A 1 92 ? -8.623 8.088 -4.935 1.00 97.69 92 GLY A O 1
ATOM 711 N N . PRO A 1 93 ? -8.768 10.049 -6.060 1.00 98.19 93 PRO A N 1
ATOM 712 C CA . PRO A 1 93 ? -8.572 9.474 -7.3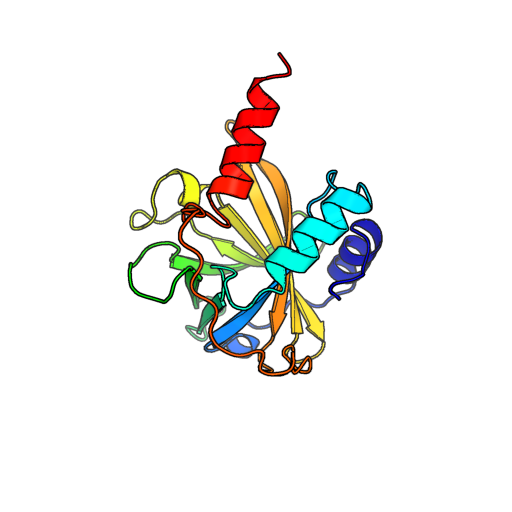86 1.00 98.19 93 PRO A CA 1
ATOM 713 C C . PRO A 1 93 ? -7.320 8.600 -7.467 1.00 98.19 93 PRO A C 1
ATOM 715 O O . PRO A 1 93 ? -6.240 8.992 -7.011 1.00 98.19 93 PRO A O 1
ATOM 718 N N . SER A 1 94 ? -7.457 7.407 -8.040 1.00 97.94 94 SER A N 1
ATOM 719 C CA . SER A 1 94 ? -6.354 6.468 -8.233 1.00 97.94 94 SER A CA 1
ATOM 720 C C . SER A 1 94 ? -5.455 6.891 -9.395 1.00 97.94 94 SER A C 1
ATOM 722 O O . SER A 1 94 ? -5.893 7.437 -10.405 1.00 97.94 94 SER A O 1
ATOM 724 N N . ARG A 1 95 ? -4.166 6.564 -9.296 1.00 95.88 95 ARG A N 1
ATOM 725 C CA . ARG A 1 95 ? -3.203 6.669 -10.404 1.00 95.88 95 ARG A CA 1
ATOM 726 C C . ARG A 1 95 ? -3.388 5.574 -11.458 1.00 95.88 95 ARG A C 1
ATOM 728 O O . ARG A 1 95 ? -2.723 5.622 -12.491 1.00 95.88 95 ARG A O 1
ATOM 735 N N . ALA A 1 96 ? -4.213 4.567 -11.179 1.00 95.38 96 ALA A N 1
ATOM 736 C CA . ALA A 1 96 ? -4.393 3.381 -12.007 1.00 95.38 96 ALA A CA 1
ATOM 737 C C . ALA A 1 96 ? -5.579 3.465 -12.982 1.00 95.38 96 ALA A C 1
ATOM 739 O O . ALA A 1 96 ? -5.683 2.617 -13.868 1.00 95.38 96 ALA A O 1
ATOM 740 N N . GLY A 1 97 ? -6.471 4.447 -12.833 1.00 95.12 97 GLY A N 1
ATOM 741 C CA . GLY A 1 97 ? -7.661 4.569 -13.670 1.00 95.12 97 GLY A CA 1
ATOM 742 C C . GLY A 1 97 ? -8.654 5.605 -13.154 1.00 95.12 97 GLY A C 1
ATOM 743 O O . GLY A 1 97 ? -8.361 6.351 -12.225 1.00 95.12 97 GLY A O 1
ATOM 744 N N . ASP A 1 98 ? -9.831 5.635 -13.777 1.00 96.94 98 ASP A N 1
ATOM 745 C CA . ASP A 1 98 ? -10.922 6.561 -13.452 1.00 96.94 98 ASP A CA 1
ATOM 746 C C . ASP A 1 98 ? -11.805 6.005 -12.320 1.00 96.94 98 ASP A C 1
ATOM 748 O O . ASP A 1 98 ? -12.942 5.581 -12.521 1.00 96.94 98 ASP A O 1
ATOM 752 N N . PHE A 1 99 ? -11.211 5.878 -11.133 1.00 97.62 99 PHE A N 1
ATOM 753 C CA . PHE A 1 99 ? -11.865 5.418 -9.907 1.00 97.62 99 PHE A CA 1
ATOM 754 C C . PHE A 1 99 ? -11.075 5.865 -8.673 1.00 97.62 99 PHE A C 1
ATOM 756 O O . PHE A 1 99 ? -9.882 6.161 -8.757 1.00 97.62 99 PHE A O 1
ATOM 763 N N . ASP A 1 100 ? -11.712 5.841 -7.505 1.00 98.50 100 ASP A N 1
ATOM 764 C CA . ASP A 1 100 ? -11.055 6.175 -6.241 1.00 98.50 100 ASP A CA 1
ATOM 765 C C . ASP A 1 100 ? -10.312 4.986 -5.617 1.00 98.50 100 ASP A C 1
ATOM 767 O O . ASP A 1 100 ? -10.670 3.815 -5.784 1.00 98.50 100 ASP A O 1
ATOM 771 N N . ALA A 1 101 ? -9.294 5.292 -4.819 1.00 98.62 101 ALA A N 1
ATOM 772 C CA . ALA A 1 101 ? -8.564 4.344 -3.990 1.00 98.62 101 ALA A CA 1
ATOM 773 C C . ALA A 1 101 ? -8.270 4.947 -2.611 1.00 98.62 101 ALA A C 1
ATOM 775 O O . ALA A 1 101 ? -8.313 6.164 -2.420 1.00 98.62 101 ALA A O 1
ATOM 776 N N . LEU A 1 102 ? -7.933 4.088 -1.652 1.00 98.56 102 LEU A N 1
ATOM 777 C CA . LEU A 1 102 ? -7.375 4.523 -0.379 1.00 98.56 102 LEU A CA 1
ATOM 778 C C . LEU A 1 102 ? -5.885 4.816 -0.554 1.00 98.56 102 LEU A C 1
ATOM 780 O O . LEU A 1 102 ? -5.103 3.918 -0.860 1.00 98.56 102 LEU A O 1
ATOM 784 N N . HIS A 1 103 ? -5.482 6.065 -0.353 1.00 98.56 103 HIS A N 1
ATOM 785 C CA . HIS A 1 103 ? -4.094 6.508 -0.462 1.00 98.56 103 HIS A CA 1
ATOM 786 C C . HIS A 1 103 ? -3.380 6.369 0.875 1.00 98.56 103 HIS A C 1
ATOM 788 O O . HIS A 1 103 ? -3.937 6.698 1.917 1.00 98.56 103 HIS A O 1
ATOM 794 N N . LEU A 1 104 ? -2.116 5.943 0.842 1.00 98.06 104 LEU A N 1
ATOM 795 C CA . LEU A 1 104 ? -1.209 5.973 1.987 1.00 98.06 104 LEU A CA 1
ATOM 796 C C . LEU A 1 104 ? -0.080 6.949 1.667 1.00 98.06 104 LEU A C 1
ATOM 798 O O . LEU A 1 104 ? 0.803 6.688 0.837 1.00 98.06 104 LEU A O 1
ATOM 802 N N . ASN A 1 105 ? -0.105 8.096 2.335 1.00 96.44 105 ASN A N 1
ATOM 803 C CA . ASN A 1 105 ? 0.853 9.163 2.120 1.00 96.44 105 ASN A CA 1
ATOM 804 C C . ASN A 1 105 ? 1.942 9.176 3.195 1.00 96.44 105 ASN A C 1
ATOM 806 O O . ASN A 1 105 ? 1.731 9.600 4.328 1.00 96.44 105 ASN A O 1
ATOM 810 N N . TYR A 1 106 ? 3.151 8.793 2.792 1.00 94.62 106 TYR A N 1
ATOM 811 C CA . TYR A 1 106 ? 4.334 8.779 3.653 1.00 94.62 106 TYR A CA 1
ATOM 812 C C . TYR A 1 106 ? 5.057 10.130 3.756 1.00 94.62 106 TYR A C 1
ATOM 814 O O . TYR A 1 106 ? 6.105 10.206 4.401 1.00 94.62 106 TYR A O 1
ATOM 822 N N . ASP A 1 107 ? 4.569 11.188 3.099 1.00 94.50 107 ASP A N 1
ATOM 823 C CA . ASP A 1 107 ? 5.215 12.507 3.110 1.00 94.50 107 ASP A CA 1
ATOM 824 C C . ASP A 1 107 ? 4.950 13.238 4.432 1.00 94.50 107 ASP A C 1
ATOM 826 O O . ASP A 1 107 ? 4.123 14.137 4.518 1.00 94.50 107 ASP A O 1
ATOM 830 N N . ASN A 1 108 ? 5.654 12.814 5.479 1.00 88.94 108 ASN A N 1
ATOM 831 C CA . ASN A 1 108 ? 5.665 13.460 6.785 1.00 88.94 108 ASN A CA 1
ATOM 832 C C . ASN A 1 108 ? 7.112 13.703 7.244 1.00 88.94 108 ASN A C 1
ATOM 834 O O . ASN A 1 108 ? 8.018 12.961 6.853 1.00 88.94 108 ASN A O 1
ATOM 838 N N . PRO A 1 109 ? 7.358 14.729 8.076 1.00 88.44 109 PRO A N 1
ATOM 839 C CA . PRO A 1 109 ? 8.704 15.077 8.532 1.00 88.44 109 PRO A CA 1
ATOM 840 C C . PRO A 1 109 ? 9.347 14.018 9.442 1.00 88.44 109 PRO A C 1
ATOM 842 O O . PRO A 1 109 ? 10.569 13.988 9.553 1.00 88.44 109 PRO A O 1
ATOM 845 N N . GLY A 1 110 ? 8.557 13.132 10.062 1.00 86.75 110 GLY A N 1
ATOM 846 C CA . GLY A 1 110 ? 9.071 12.011 10.861 1.00 86.75 110 GLY A CA 1
ATOM 847 C C . GLY A 1 110 ? 9.707 10.897 10.021 1.00 86.75 110 GLY A C 1
ATOM 848 O O . GLY A 1 110 ? 10.474 10.083 10.542 1.00 86.75 110 GLY A O 1
ATOM 849 N N . ASN A 1 111 ? 9.428 10.872 8.715 1.00 86.38 111 ASN A N 1
ATOM 850 C CA . ASN A 1 111 ? 9.976 9.899 7.787 1.00 86.38 111 ASN A CA 1
ATOM 851 C C . ASN A 1 111 ? 11.274 10.395 7.125 1.00 86.38 111 ASN A C 1
ATOM 853 O O . ASN A 1 111 ? 11.334 11.519 6.622 1.00 86.38 111 ASN A O 1
ATOM 857 N N . PRO A 1 112 ? 12.292 9.523 7.000 1.00 86.12 112 PRO A N 1
ATOM 858 C CA . PRO A 1 112 ? 13.438 9.764 6.130 1.00 86.12 112 PRO A CA 1
ATOM 859 C C . PRO A 1 112 ? 13.025 10.142 4.699 1.00 86.12 112 PRO A C 1
ATOM 861 O O . PRO A 1 112 ? 12.079 9.577 4.148 1.00 86.12 112 PRO A O 1
ATOM 864 N N . THR A 1 113 ? 13.778 11.041 4.059 1.00 86.44 113 THR A N 1
ATOM 865 C CA . THR A 1 113 ? 13.477 11.575 2.715 1.00 86.44 113 THR A CA 1
ATOM 866 C C . THR A 1 113 ? 13.114 10.516 1.665 1.00 86.44 113 THR A C 1
ATOM 868 O O . THR A 1 113 ? 12.129 10.722 0.956 1.00 86.44 113 THR A O 1
ATOM 871 N N . PRO A 1 114 ? 13.806 9.361 1.561 1.00 85.00 114 PRO A N 1
ATOM 872 C CA . PRO A 1 114 ? 13.422 8.334 0.590 1.00 85.00 114 PRO A CA 1
ATOM 873 C C . PRO A 1 114 ? 12.031 7.740 0.849 1.00 85.00 114 PRO A C 1
ATOM 875 O O . PRO A 1 114 ? 11.308 7.426 -0.089 1.00 85.00 114 PRO A O 1
ATOM 878 N N . ILE A 1 115 ? 11.632 7.617 2.117 1.00 87.38 115 ILE A N 1
ATOM 879 C CA . ILE A 1 115 ? 10.327 7.069 2.510 1.00 87.38 115 ILE A CA 1
ATOM 880 C C . ILE A 1 115 ? 9.214 8.060 2.164 1.00 87.38 115 ILE A C 1
ATOM 882 O O . ILE A 1 115 ? 8.158 7.657 1.689 1.00 87.38 115 ILE A O 1
ATOM 886 N N . ARG A 1 116 ? 9.471 9.365 2.293 1.00 92.06 116 ARG A N 1
ATOM 887 C CA . ARG A 1 116 ? 8.510 10.422 1.932 1.00 92.06 116 ARG A CA 1
ATOM 888 C C . ARG A 1 116 ? 8.107 10.406 0.452 1.00 92.06 116 ARG A C 1
ATOM 890 O O . ARG A 1 116 ? 7.033 10.899 0.095 1.00 92.06 116 ARG A O 1
ATOM 897 N N . ALA A 1 117 ? 8.944 9.829 -0.412 1.00 92.31 117 ALA A N 1
ATOM 898 C CA . ALA A 1 117 ? 8.654 9.656 -1.833 1.00 92.31 117 ALA A CA 1
ATOM 899 C C . ALA A 1 117 ? 7.663 8.516 -2.127 1.00 92.31 117 ALA A C 1
ATOM 901 O O . ALA A 1 117 ? 7.098 8.487 -3.219 1.00 92.31 117 ALA A O 1
ATOM 902 N N . VAL A 1 118 ? 7.425 7.607 -1.180 1.00 93.12 118 VAL A N 1
ATOM 903 C CA . VAL A 1 118 ? 6.486 6.493 -1.351 1.00 93.12 118 VAL A CA 1
ATOM 904 C C . VAL A 1 118 ? 5.047 7.014 -1.345 1.00 93.12 118 VAL A C 1
ATOM 906 O O . VAL A 1 118 ? 4.686 7.884 -0.539 1.00 93.12 118 VAL A O 1
ATOM 909 N N . LYS A 1 119 ? 4.231 6.496 -2.264 1.00 96.25 119 LYS A N 1
ATOM 910 C CA . LYS A 1 119 ? 2.776 6.666 -2.312 1.00 96.25 119 LYS A CA 1
ATOM 911 C C . LYS A 1 119 ? 2.169 5.298 -2.570 1.00 96.25 119 LYS A C 1
ATOM 913 O O . LYS A 1 119 ? 2.386 4.758 -3.652 1.00 96.25 119 LYS A O 1
ATOM 918 N N . ASP A 1 120 ? 1.442 4.757 -1.600 1.00 97.94 120 ASP A N 1
ATOM 919 C CA . ASP A 1 120 ? 0.699 3.522 -1.845 1.00 97.94 120 ASP A CA 1
ATOM 920 C C . ASP A 1 120 ? -0.767 3.848 -2.134 1.00 97.94 120 ASP A C 1
ATOM 922 O O . ASP A 1 120 ? -1.296 4.850 -1.651 1.00 97.94 120 ASP A O 1
ATOM 926 N N . GLU A 1 121 ? -1.418 2.979 -2.896 1.00 98.38 121 GLU A N 1
ATOM 927 C CA . GLU A 1 121 ? -2.866 2.976 -3.085 1.00 98.38 121 GLU A CA 1
ATOM 928 C C . GLU A 1 121 ? -3.411 1.583 -2.769 1.00 98.38 121 GLU A C 1
ATOM 930 O O . GLU A 1 121 ? -2.795 0.583 -3.140 1.00 98.38 121 GLU A O 1
ATOM 935 N N . LEU A 1 122 ? -4.573 1.502 -2.126 1.00 98.50 122 LEU A N 1
ATOM 936 C CA . LEU A 1 122 ? -5.252 0.261 -1.763 1.00 98.50 122 LEU A CA 1
ATOM 937 C C . LEU A 1 122 ? -6.655 0.206 -2.351 1.00 98.50 122 LEU A C 1
ATOM 939 O O . LEU A 1 122 ? -7.399 1.189 -2.308 1.00 98.50 122 LEU A O 1
ATOM 943 N N . ARG A 1 123 ? -7.026 -0.982 -2.828 1.00 98.50 123 ARG A N 1
ATOM 944 C CA . ARG A 1 123 ? -8.406 -1.338 -3.161 1.00 98.50 123 ARG A CA 1
ATOM 945 C C . ARG A 1 123 ? -8.757 -2.711 -2.606 1.00 98.50 123 ARG A C 1
ATOM 947 O O . ARG A 1 123 ? -7.893 -3.577 -2.463 1.00 98.50 123 ARG A O 1
ATOM 954 N N . GLU A 1 124 ? -10.020 -2.895 -2.256 1.00 98.12 124 GLU A N 1
ATOM 955 C CA . GLU A 1 124 ? -10.518 -4.125 -1.648 1.00 98.12 124 GLU A CA 1
ATOM 956 C C . GLU A 1 124 ? -10.984 -5.098 -2.725 1.00 98.12 124 GLU A C 1
ATOM 958 O O . GLU A 1 124 ? -11.871 -4.793 -3.525 1.00 98.12 124 GLU A O 1
ATOM 963 N N . VAL A 1 125 ? -10.370 -6.278 -2.738 1.00 97.44 125 VAL A N 1
ATOM 964 C CA . VAL A 1 125 ? -10.672 -7.335 -3.712 1.00 97.44 125 VAL A CA 1
ATOM 965 C C . VAL A 1 125 ? -11.690 -8.337 -3.170 1.00 97.44 125 VAL A C 1
ATOM 967 O O . VAL A 1 125 ? -12.391 -8.978 -3.946 1.00 97.44 125 VAL A O 1
ATOM 970 N N . ALA A 1 126 ? -11.757 -8.480 -1.847 1.00 95.56 126 ALA A N 1
ATOM 971 C CA . ALA A 1 126 ? -12.733 -9.272 -1.109 1.00 95.56 126 ALA A CA 1
ATOM 972 C C . ALA A 1 126 ? -12.767 -8.782 0.352 1.00 95.56 126 ALA A C 1
ATOM 974 O O . ALA A 1 126 ? -11.782 -8.182 0.791 1.00 95.56 126 ALA A O 1
ATOM 975 N N . PRO A 1 127 ? -13.831 -9.068 1.125 1.00 94.50 127 PRO A N 1
ATOM 976 C CA . PRO A 1 127 ? -13.878 -8.718 2.543 1.00 94.50 127 PRO A CA 1
ATOM 977 C C . PRO A 1 127 ? -12.628 -9.198 3.289 1.00 94.50 127 PRO A C 1
ATOM 979 O O . PRO A 1 127 ? -12.282 -10.379 3.236 1.00 94.50 127 PRO A O 1
ATOM 982 N N . GLY A 1 128 ? -11.925 -8.275 3.950 1.00 94.75 128 GLY A N 1
ATOM 983 C CA . GLY A 1 128 ? -10.695 -8.583 4.687 1.00 94.75 128 GLY A CA 1
ATOM 984 C C . GLY A 1 128 ? -9.438 -8.788 3.831 1.00 94.75 128 GLY A C 1
ATOM 985 O O . GLY A 1 128 ? -8.400 -9.198 4.363 1.00 94.75 128 GLY A O 1
ATOM 986 N N . LEU A 1 129 ? -9.508 -8.526 2.520 1.00 96.38 129 LEU A N 1
ATOM 987 C CA . LEU A 1 129 ? -8.416 -8.715 1.571 1.00 96.38 129 LEU A CA 1
ATOM 988 C C . LEU A 1 129 ? -8.267 -7.510 0.637 1.00 96.38 129 LEU A C 1
ATOM 990 O O . LEU A 1 129 ? -9.139 -7.200 -0.179 1.00 96.38 129 LEU A O 1
ATOM 994 N N . TRP A 1 130 ? -7.092 -6.890 0.682 1.00 98.19 130 TRP A N 1
ATOM 995 C CA . TRP A 1 130 ? -6.782 -5.705 -0.110 1.00 98.19 130 TRP A CA 1
ATOM 996 C C . TRP A 1 130 ? -5.591 -5.944 -1.024 1.00 98.19 130 TRP A C 1
ATOM 998 O O . TRP A 1 130 ? -4.607 -6.595 -0.654 1.00 98.19 130 TRP A O 1
ATOM 1008 N N . LEU A 1 131 ? -5.682 -5.378 -2.223 1.00 98.12 131 LEU A N 1
ATOM 1009 C CA . LEU A 1 131 ? -4.593 -5.287 -3.178 1.00 98.12 131 LEU A CA 1
ATOM 1010 C C . LEU A 1 131 ? -4.044 -3.865 -3.156 1.00 98.12 131 LEU A C 1
ATOM 1012 O O . LEU A 1 131 ? -4.792 -2.890 -3.211 1.00 98.12 131 LEU A O 1
ATOM 1016 N N . GLY A 1 132 ? -2.725 -3.768 -3.074 1.00 98.00 132 GLY A N 1
ATOM 1017 C CA . GLY A 1 132 ? -1.997 -2.524 -2.993 1.00 98.00 132 GLY A CA 1
ATOM 1018 C C . GLY A 1 132 ? -1.011 -2.329 -4.127 1.00 98.00 132 GLY A C 1
ATOM 1019 O O . GLY A 1 132 ? -0.363 -3.274 -4.584 1.00 98.00 132 GLY A O 1
ATOM 1020 N N . LEU A 1 133 ? -0.877 -1.074 -4.536 1.00 97.75 133 LEU A N 1
ATOM 1021 C CA . LEU A 1 133 ? 0.120 -0.592 -5.481 1.00 97.75 133 LEU A CA 1
ATOM 1022 C C . LEU A 1 133 ? 1.070 0.328 -4.733 1.00 97.75 133 LEU A C 1
ATOM 1024 O O . LEU A 1 133 ? 0.618 1.271 -4.092 1.00 97.75 133 LEU A O 1
ATOM 1028 N N . ALA A 1 134 ? 2.371 0.076 -4.818 1.00 95.62 134 ALA A N 1
ATOM 1029 C CA . ALA A 1 134 ? 3.375 0.979 -4.276 1.00 95.62 134 ALA A CA 1
ATOM 1030 C C . ALA A 1 134 ? 4.005 1.788 -5.409 1.00 95.62 134 ALA A C 1
ATOM 1032 O O . ALA A 1 134 ? 4.619 1.231 -6.324 1.00 95.62 134 ALA A O 1
ATOM 1033 N N . TYR A 1 135 ? 3.891 3.108 -5.325 1.00 95.00 135 TYR A N 1
ATOM 1034 C CA . TYR A 1 135 ? 4.513 4.050 -6.243 1.00 95.00 135 TYR A CA 1
ATOM 1035 C C . TYR A 1 135 ? 5.669 4.792 -5.576 1.00 95.00 135 TYR A C 1
ATOM 1037 O O . TYR A 1 135 ? 5.641 5.127 -4.390 1.00 95.00 135 TYR A O 1
ATOM 1045 N N . LEU A 1 136 ? 6.668 5.139 -6.382 1.00 92.62 136 LEU A N 1
ATOM 1046 C CA . LEU A 1 136 ? 7.694 6.115 -6.039 1.00 92.62 136 LEU A CA 1
ATOM 1047 C C . LEU A 1 136 ? 7.444 7.422 -6.781 1.00 92.62 136 LEU A C 1
ATOM 1049 O O . LEU A 1 136 ? 7.371 7.439 -8.011 1.00 92.62 136 LEU A O 1
ATOM 1053 N N . ARG A 1 137 ? 7.389 8.530 -6.039 1.00 92.19 137 ARG A N 1
ATOM 1054 C CA . ARG A 1 137 ? 7.470 9.878 -6.604 1.00 92.19 137 ARG A CA 1
ATOM 1055 C C . ARG A 1 137 ? 8.919 10.178 -6.984 1.00 92.19 137 ARG A C 1
ATOM 1057 O O . ARG A 1 137 ? 9.781 10.321 -6.119 1.00 92.19 137 ARG A O 1
ATOM 1064 N N . LEU A 1 138 ? 9.176 10.292 -8.278 1.00 89.38 138 LEU A N 1
ATOM 1065 C CA . LEU A 1 138 ? 10.465 10.675 -8.844 1.00 89.38 138 LEU A CA 1
ATOM 1066 C C . LEU A 1 138 ? 10.616 12.210 -8.891 1.00 89.38 138 LEU A C 1
ATOM 1068 O O . LEU A 1 138 ? 9.618 12.939 -8.812 1.00 89.38 138 LEU A O 1
ATOM 1072 N N . PRO A 1 139 ? 11.849 12.729 -9.060 1.00 86.38 139 PRO A N 1
ATOM 1073 C CA . PRO A 1 139 ? 12.066 14.140 -9.368 1.00 86.38 139 PRO A CA 1
ATOM 1074 C C . PRO A 1 139 ? 11.220 14.596 -10.566 1.00 86.38 139 PRO A C 1
ATOM 1076 O O . PRO A 1 139 ? 11.054 13.859 -11.539 1.00 86.38 139 PRO A O 1
ATOM 1079 N N . GLY A 1 140 ? 10.666 15.808 -10.486 1.00 88.88 140 GLY A N 1
ATOM 1080 C CA . GLY A 1 140 ? 9.738 16.331 -11.496 1.00 88.88 140 GLY A CA 1
ATOM 1081 C C . GLY A 1 140 ? 8.294 15.830 -11.360 1.00 88.88 140 GLY A C 1
ATOM 1082 O O . GLY A 1 140 ? 7.497 16.040 -12.266 1.00 88.88 140 GLY A O 1
ATOM 1083 N N . GLY A 1 141 ? 7.947 15.157 -10.256 1.00 88.56 141 GLY A N 1
ATOM 1084 C CA . GLY A 1 141 ? 6.560 14.818 -9.908 1.00 88.56 141 GLY A CA 1
ATOM 1085 C C . GLY A 1 141 ? 6.002 13.559 -10.575 1.00 88.56 141 GLY A C 1
ATOM 1086 O O . GLY A 1 141 ? 4.859 13.196 -10.315 1.00 88.56 141 GLY A O 1
ATOM 1087 N N . LYS A 1 142 ? 6.796 12.861 -11.395 1.00 90.88 142 LYS A N 1
ATOM 1088 C CA . LYS A 1 142 ? 6.382 11.608 -12.044 1.00 90.88 142 LYS A CA 1
ATOM 1089 C C . LYS A 1 142 ? 6.270 10.469 -11.031 1.00 90.88 142 LYS A C 1
ATOM 1091 O O . LYS A 1 142 ? 7.085 10.378 -10.115 1.00 90.88 142 LYS A O 1
ATOM 1096 N N . PHE A 1 143 ? 5.316 9.566 -11.236 1.00 91.06 143 PHE A N 1
ATOM 1097 C CA . PHE A 1 143 ? 5.168 8.355 -10.428 1.00 91.06 143 PHE A CA 1
ATOM 1098 C C . PHE A 1 143 ? 5.668 7.128 -11.188 1.00 91.06 143 PHE A C 1
ATOM 1100 O O . PHE A 1 143 ? 5.362 6.948 -12.364 1.00 91.06 143 PHE A O 1
ATOM 1107 N N . HIS A 1 144 ? 6.429 6.280 -10.504 1.00 90.94 144 HIS A N 1
ATOM 1108 C CA . HIS A 1 144 ? 6.850 4.976 -11.001 1.00 90.94 144 HIS A CA 1
ATOM 1109 C C . HIS A 1 144 ? 6.211 3.885 -10.148 1.00 90.94 144 HIS A C 1
ATOM 1111 O O . HIS A 1 144 ? 6.395 3.888 -8.931 1.00 90.94 144 HIS A O 1
ATOM 1117 N N . MET A 1 145 ? 5.460 2.975 -10.772 1.00 91.62 145 MET A N 1
ATOM 1118 C CA . MET A 1 145 ? 4.871 1.835 -10.074 1.00 91.62 145 MET A CA 1
ATOM 1119 C C . MET A 1 145 ? 5.959 0.800 -9.808 1.00 91.62 145 MET A C 1
ATOM 1121 O O . MET A 1 145 ? 6.555 0.271 -10.744 1.00 91.62 145 MET A O 1
ATOM 1125 N N . ALA A 1 146 ? 6.231 0.552 -8.533 1.00 87.69 146 ALA A N 1
ATOM 1126 C CA . ALA A 1 146 ? 7.366 -0.245 -8.118 1.00 87.69 146 ALA A CA 1
ATOM 1127 C C . ALA A 1 146 ? 7.010 -1.688 -7.757 1.00 87.69 146 ALA A C 1
ATOM 1129 O O . ALA A 1 146 ? 7.787 -2.585 -8.067 1.00 87.69 146 ALA A O 1
ATOM 1130 N N . LEU A 1 147 ? 5.876 -1.939 -7.096 1.00 89.06 147 LEU A N 1
ATOM 1131 C CA . LEU A 1 147 ? 5.424 -3.301 -6.799 1.00 89.06 147 LEU A CA 1
ATOM 1132 C C . LEU A 1 147 ? 3.930 -3.372 -6.486 1.00 89.06 147 LEU A C 1
ATOM 1134 O O . LEU A 1 147 ? 3.319 -2.394 -6.052 1.00 89.06 147 LEU A O 1
ATOM 1138 N N . PHE A 1 148 ? 3.389 -4.580 -6.625 1.00 93.81 148 PHE A N 1
ATOM 1139 C CA . PHE A 1 148 ? 2.117 -4.988 -6.046 1.00 93.81 148 PHE A CA 1
ATOM 1140 C C . PHE A 1 148 ? 2.334 -5.665 -4.695 1.00 93.81 148 PHE A C 1
ATOM 1142 O O . PHE A 1 148 ? 3.249 -6.481 -4.523 1.00 93.81 148 PHE A O 1
ATOM 1149 N N . PHE A 1 149 ? 1.431 -5.406 -3.760 1.00 94.50 149 PHE A N 1
ATOM 1150 C CA . PHE A 1 149 ? 1.404 -6.063 -2.463 1.00 94.50 149 PHE A CA 1
ATOM 1151 C C . PHE A 1 149 ? -0.024 -6.416 -2.043 1.00 94.50 149 PHE A C 1
ATOM 1153 O O . PHE A 1 149 ? -0.978 -5.809 -2.505 1.00 94.50 149 PHE A O 1
ATOM 1160 N N . GLY A 1 150 ? -0.179 -7.409 -1.176 1.00 95.19 150 GLY A N 1
ATOM 1161 C CA . GLY A 1 150 ? -1.450 -7.765 -0.556 1.00 95.19 150 GLY A CA 1
ATOM 1162 C C . GLY A 1 150 ? -1.445 -7.440 0.933 1.00 95.19 150 GLY A C 1
ATOM 1163 O O . GLY A 1 150 ? -0.394 -7.526 1.578 1.00 95.19 150 GLY A O 1
ATOM 1164 N N . LEU A 1 151 ? -2.618 -7.103 1.464 1.00 95.75 151 LEU A N 1
ATOM 1165 C CA . LEU A 1 151 ? -2.891 -7.012 2.897 1.00 95.75 151 LEU A CA 1
ATOM 1166 C C . LEU A 1 151 ? -4.080 -7.907 3.253 1.00 95.75 151 LEU A C 1
ATOM 1168 O O . LEU A 1 151 ? -5.045 -7.958 2.492 1.00 95.75 151 LEU A O 1
ATOM 1172 N N . SER A 1 152 ? -4.023 -8.583 4.400 1.00 94.88 152 SER A N 1
ATOM 1173 C CA . SER A 1 152 ? -5.147 -9.366 4.926 1.00 94.88 152 SER A CA 1
ATOM 1174 C C . SER A 1 152 ? -5.327 -9.194 6.432 1.00 94.88 152 SER A C 1
ATOM 1176 O O . SER A 1 152 ? -4.345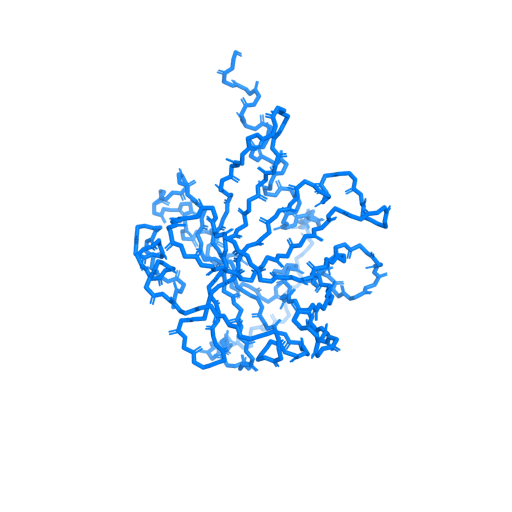 -9.075 7.170 1.00 94.88 152 SER A O 1
ATOM 1178 N N . ASN A 1 153 ? -6.580 -9.223 6.891 1.00 89.56 153 ASN A N 1
ATOM 1179 C CA . ASN A 1 153 ? -6.923 -9.305 8.317 1.00 89.56 153 ASN A CA 1
ATOM 1180 C C . ASN A 1 153 ? -6.887 -10.756 8.846 1.00 89.56 153 ASN A C 1
ATOM 1182 O O . ASN A 1 153 ? -6.835 -10.977 10.053 1.00 89.56 153 ASN A O 1
ATOM 1186 N N . HIS A 1 154 ? -6.848 -11.752 7.953 1.00 68.94 154 HIS A N 1
ATOM 1187 C CA . HIS A 1 154 ? -6.692 -13.154 8.324 1.00 68.94 154 HIS A CA 1
ATOM 1188 C C . HIS A 1 154 ? -5.216 -13.532 8.551 1.00 68.94 154 HIS A C 1
ATOM 1190 O O . HIS A 1 154 ? -4.378 -13.271 7.677 1.00 68.94 154 HIS A O 1
ATOM 1196 N N . PRO A 1 155 ? -4.885 -14.196 9.679 1.00 52.91 155 PRO A N 1
ATOM 1197 C CA . PRO A 1 155 ? -3.555 -14.760 9.922 1.00 52.91 155 PRO A CA 1
ATOM 1198 C C . PRO A 1 155 ? -3.222 -15.957 9.009 1.00 52.91 155 PRO A C 1
ATOM 1200 O O . PRO A 1 155 ? -2.051 -16.329 8.888 1.00 52.91 155 PRO A O 1
ATOM 1203 N N . ASP A 1 156 ? -4.205 -16.514 8.297 1.00 44.44 156 ASP A N 1
ATOM 1204 C CA . ASP A 1 156 ? -4.043 -17.714 7.473 1.00 44.44 156 ASP A CA 1
ATOM 1205 C C . ASP A 1 156 ? -3.541 -17.412 6.055 1.00 44.44 156 ASP A C 1
ATOM 1207 O O . ASP A 1 156 ? -4.224 -17.545 5.044 1.00 44.44 156 ASP A O 1
ATOM 1211 N N . ALA A 1 157 ? -2.262 -17.052 5.998 1.00 39.91 157 ALA A N 1
ATOM 1212 C CA . ALA A 1 157 ? -1.390 -17.318 4.855 1.00 39.91 157 ALA A CA 1
ATOM 1213 C C . ALA A 1 157 ? -0.050 -17.898 5.350 1.00 39.91 157 ALA A C 1
ATOM 1215 O O . ALA A 1 157 ? 1.025 -17.473 4.913 1.00 39.91 157 ALA A O 1
ATOM 1216 N N . GLN A 1 158 ? -0.130 -18.806 6.334 1.00 37.16 158 GLN A N 1
ATOM 1217 C CA . GLN A 1 158 ? 0.965 -19.635 6.860 1.00 37.16 158 GLN A CA 1
ATOM 1218 C C . GLN A 1 158 ? 0.572 -21.123 7.013 1.00 37.16 158 GLN A C 1
ATOM 1220 O O . GLN A 1 158 ? 1.178 -21.845 7.801 1.00 37.16 158 GLN A O 1
ATOM 1225 N N . SER A 1 159 ? -0.382 -21.650 6.240 1.00 35.84 159 SER A N 1
ATOM 1226 C CA . SER A 1 159 ? -0.587 -23.107 6.148 1.00 35.84 159 SER A CA 1
ATOM 1227 C C . SER A 1 159 ? 0.433 -23.747 5.196 1.00 35.84 159 SER A C 1
ATOM 1229 O O . SER A 1 159 ? 0.129 -24.277 4.134 1.00 35.84 159 SER A O 1
ATOM 1231 N N . GLY A 1 160 ? 1.691 -23.681 5.614 1.00 28.44 160 GLY A N 1
ATOM 1232 C CA . GLY A 1 160 ? 2.797 -24.465 5.095 1.00 28.44 160 GLY A CA 1
ATOM 1233 C C . GLY A 1 160 ? 3.697 -24.808 6.268 1.00 28.44 160 GLY A C 1
ATOM 1234 O O . GLY A 1 160 ? 4.737 -24.179 6.447 1.00 28.44 160 GLY A O 1
ATOM 1235 N N . GLN A 1 161 ? 3.274 -25.763 7.104 1.00 28.64 161 GLN A N 1
ATOM 1236 C CA . GLN A 1 161 ? 4.173 -26.422 8.050 1.00 28.64 161 GLN A CA 1
ATOM 1237 C C . GLN A 1 161 ? 5.358 -26.985 7.258 1.00 28.64 161 GLN A C 1
ATOM 1239 O O . GLN A 1 161 ? 5.252 -28.023 6.609 1.00 28.64 161 GLN A O 1
ATOM 1244 N N . ALA A 1 162 ? 6.492 -26.290 7.293 1.00 33.97 162 ALA A N 1
ATOM 1245 C CA . ALA A 1 162 ? 7.768 -26.910 6.989 1.00 33.97 162 ALA A CA 1
ATOM 1246 C C . ALA A 1 162 ? 8.127 -27.816 8.181 1.00 33.97 162 ALA A C 1
ATOM 1248 O O . ALA A 1 162 ? 8.024 -27.364 9.327 1.00 33.97 162 ALA A O 1
ATOM 1249 N N . PRO A 1 163 ? 8.518 -29.081 7.956 1.00 31.95 163 PRO A N 1
ATOM 1250 C CA . PRO A 1 163 ? 8.865 -29.983 9.042 1.00 31.95 163 PRO A CA 1
ATOM 1251 C C . PRO A 1 163 ? 10.068 -29.442 9.818 1.00 31.95 163 PRO A C 1
ATOM 1253 O O . PRO A 1 163 ? 11.011 -28.888 9.247 1.00 31.95 163 PRO A O 1
ATOM 1256 N N . SER A 1 164 ? 10.031 -29.621 11.137 1.00 33.19 164 SER A N 1
ATOM 1257 C CA . SER A 1 164 ? 11.129 -29.314 12.044 1.00 33.19 164 SER A CA 1
ATOM 1258 C C . SER A 1 164 ? 12.357 -30.155 11.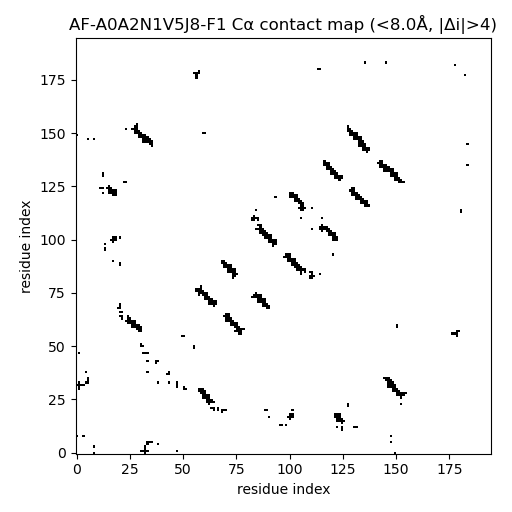686 1.00 33.19 164 SER A C 1
ATOM 1260 O O . SER A 1 164 ? 12.472 -31.318 12.066 1.00 33.19 164 SER A O 1
ATOM 1262 N N . LEU A 1 165 ? 13.315 -29.563 10.967 1.00 34.34 165 LEU A N 1
ATOM 1263 C CA . LEU A 1 165 ? 14.657 -30.127 10.863 1.00 34.34 165 LEU A CA 1
ATOM 1264 C C . LEU A 1 165 ? 15.572 -29.496 11.911 1.00 34.34 165 LEU A C 1
ATOM 1266 O O . LEU A 1 165 ? 15.702 -28.278 12.021 1.00 34.34 165 LEU A O 1
ATOM 1270 N N . GLY A 1 166 ? 16.172 -30.383 12.702 1.00 30.19 166 GLY A N 1
ATOM 1271 C CA . GLY A 1 166 ? 16.989 -30.079 13.861 1.00 30.19 166 GLY A CA 1
ATOM 1272 C C . GLY A 1 166 ? 18.209 -29.198 13.593 1.00 30.19 166 GLY A C 1
ATOM 1273 O O . GLY A 1 166 ? 18.692 -29.026 12.474 1.00 30.19 166 GLY A O 1
ATOM 1274 N N . LYS A 1 167 ? 18.709 -28.657 14.706 1.00 37.66 167 LYS A N 1
ATOM 1275 C CA . LYS A 1 167 ? 19.883 -27.792 14.824 1.00 37.66 167 LYS A CA 1
ATOM 1276 C C . LYS A 1 167 ? 21.061 -28.305 13.986 1.00 37.66 167 LYS A C 1
ATOM 1278 O O . LYS A 1 167 ? 21.674 -29.317 14.317 1.00 37.66 167 LYS A O 1
ATOM 1283 N N . ARG A 1 168 ? 21.455 -27.530 12.975 1.00 31.38 168 ARG A N 1
ATOM 1284 C CA . ARG A 1 168 ? 22.822 -27.524 12.445 1.00 31.38 168 ARG A CA 1
ATOM 1285 C C . ARG A 1 168 ? 23.388 -26.116 12.549 1.00 31.38 168 ARG A C 1
ATOM 1287 O O . ARG A 1 168 ? 22.831 -25.163 12.016 1.00 31.38 168 ARG A O 1
ATOM 1294 N N . HIS A 1 169 ? 24.496 -26.008 13.273 1.00 34.41 169 HIS A N 1
ATOM 1295 C CA . HIS A 1 169 ? 25.347 -24.830 13.276 1.00 34.41 169 HIS A CA 1
ATOM 1296 C C . HIS A 1 169 ? 25.954 -24.650 11.881 1.00 34.41 169 HIS A C 1
ATOM 1298 O O . HIS A 1 169 ? 26.721 -25.496 11.428 1.00 34.41 169 HIS A O 1
ATOM 1304 N N . SER A 1 170 ? 25.672 -23.522 11.235 1.00 29.30 170 SER A N 1
ATOM 1305 C CA . SER A 1 170 ? 26.482 -23.005 10.133 1.00 29.30 170 SER A CA 1
ATOM 1306 C C . SER A 1 170 ? 26.694 -21.511 10.340 1.00 29.30 170 SER A C 1
ATOM 1308 O O . SER A 1 170 ? 25.757 -20.715 10.314 1.00 29.30 170 SER A O 1
ATOM 1310 N N . LYS A 1 171 ? 27.950 -21.146 10.598 1.00 29.77 171 LYS A N 1
ATOM 1311 C CA . LYS A 1 171 ? 28.437 -19.770 10.542 1.00 29.77 171 LYS A CA 1
ATOM 1312 C C . LYS A 1 171 ? 28.400 -19.304 9.080 1.00 29.77 171 LYS A C 1
ATOM 1314 O O . LYS A 1 171 ? 28.838 -20.048 8.210 1.00 29.77 171 LYS A O 1
ATOM 1319 N N . GLY A 1 172 ? 27.958 -18.068 8.849 1.00 26.69 172 GLY A N 1
ATOM 1320 C CA . GLY A 1 172 ? 28.178 -17.337 7.595 1.00 26.69 172 GLY A CA 1
ATOM 1321 C C . GLY A 1 172 ? 26.928 -17.121 6.743 1.00 26.69 172 GLY A C 1
ATOM 1322 O O . GLY A 1 172 ? 26.555 -17.985 5.965 1.00 26.69 172 GLY A O 1
ATOM 1323 N N . LEU A 1 173 ? 26.292 -15.956 6.892 1.00 27.97 173 LEU A N 1
ATOM 1324 C CA . LEU A 1 173 ? 26.277 -14.860 5.910 1.00 27.97 173 LEU A CA 1
ATOM 1325 C C . LEU A 1 173 ? 25.317 -13.788 6.463 1.00 27.97 173 LEU A C 1
ATOM 1327 O O . LEU A 1 173 ? 24.127 -14.046 6.632 1.00 27.97 173 LEU A O 1
ATOM 1331 N N . LEU A 1 174 ? 25.832 -12.602 6.804 1.00 27.11 174 LEU A N 1
ATOM 1332 C CA . LEU A 1 174 ? 25.003 -11.445 7.151 1.00 27.11 174 LEU A CA 1
ATOM 1333 C C . LEU A 1 174 ? 24.153 -11.077 5.920 1.00 27.11 174 LEU A C 1
ATOM 1335 O O . LEU A 1 174 ? 24.635 -10.416 5.004 1.00 27.11 174 LEU A O 1
ATOM 1339 N N . ALA A 1 175 ? 22.896 -11.517 5.885 1.00 27.05 175 ALA A N 1
ATOM 1340 C CA . ALA A 1 175 ? 21.912 -11.024 4.931 1.00 27.05 175 ALA A CA 1
ATOM 1341 C C . ALA A 1 175 ? 21.436 -9.646 5.413 1.00 27.05 175 ALA A C 1
ATOM 1343 O O . ALA A 1 175 ? 20.650 -9.519 6.353 1.00 27.05 175 ALA A O 1
ATOM 1344 N N . THR A 1 176 ? 22.011 -8.610 4.811 1.00 30.52 176 THR A N 1
ATOM 1345 C CA . THR A 1 176 ? 21.813 -7.201 5.143 1.00 30.52 176 THR A CA 1
ATOM 1346 C C . THR A 1 176 ? 20.334 -6.798 5.105 1.00 30.52 176 THR A C 1
ATOM 1348 O O . THR A 1 176 ? 19.598 -7.012 4.145 1.00 30.52 176 THR A O 1
ATOM 1351 N N . VAL A 1 177 ? 19.948 -6.170 6.210 1.00 33.38 177 VAL A N 1
ATOM 1352 C CA . VAL A 1 177 ? 18.653 -5.656 6.661 1.00 33.38 177 VAL A CA 1
ATOM 1353 C C . VAL A 1 177 ? 18.079 -4.561 5.758 1.00 33.38 177 VAL A C 1
ATOM 1355 O O . VAL A 1 177 ? 18.003 -3.422 6.187 1.00 33.38 177 VAL A O 1
ATOM 1358 N N . ILE A 1 178 ? 17.659 -4.810 4.514 1.00 38.81 178 ILE A N 1
ATOM 1359 C CA . ILE A 1 178 ? 16.913 -3.766 3.783 1.00 38.81 178 ILE A CA 1
ATOM 1360 C C . ILE A 1 178 ? 15.956 -4.382 2.737 1.00 38.81 178 ILE A C 1
ATOM 1362 O O . ILE A 1 178 ? 16.305 -4.601 1.586 1.00 38.81 178 ILE A O 1
ATOM 1366 N N . GLY A 1 179 ? 14.722 -4.697 3.139 1.00 39.41 179 GLY A N 1
ATOM 1367 C CA . GLY A 1 179 ? 13.787 -5.473 2.304 1.00 39.41 179 GLY A CA 1
ATOM 1368 C C . GLY A 1 179 ? 12.697 -4.694 1.568 1.00 39.41 179 GLY A C 1
ATOM 1369 O O . GLY A 1 179 ? 11.929 -5.307 0.847 1.00 39.41 179 GLY A O 1
ATOM 1370 N N . LEU A 1 180 ? 12.588 -3.374 1.716 1.00 40.28 180 LEU A N 1
ATOM 1371 C CA . LEU A 1 180 ? 11.608 -2.593 0.941 1.00 40.28 180 LEU A CA 1
ATOM 1372 C C . LEU A 1 180 ? 12.151 -1.219 0.525 1.00 40.28 180 LEU A C 1
ATOM 1374 O O . LEU A 1 180 ? 12.043 -0.878 -0.649 1.00 40.28 180 LEU A O 1
ATOM 1378 N N . PRO A 1 181 ? 12.887 -0.487 1.387 1.00 40.66 181 PRO A N 1
ATOM 1379 C CA . PRO A 1 181 ? 13.589 0.717 0.946 1.00 40.66 181 PRO A CA 1
ATOM 1380 C C . PRO A 1 181 ? 14.746 0.423 -0.022 1.00 40.66 181 PRO A C 1
ATOM 1382 O O . PRO A 1 181 ? 15.002 1.239 -0.896 1.00 40.66 181 PRO A O 1
ATOM 1385 N N . LEU A 1 182 ? 15.427 -0.732 0.080 1.00 40.09 182 LEU A N 1
ATOM 1386 C CA . LEU A 1 182 ? 16.509 -1.113 -0.851 1.00 40.09 182 LEU A CA 1
ATOM 1387 C C . LEU A 1 182 ? 16.009 -1.779 -2.125 1.00 40.09 182 LEU A C 1
ATOM 1389 O O . LEU A 1 182 ? 16.719 -1.714 -3.116 1.00 40.09 182 LEU A O 1
ATOM 1393 N N . LEU A 1 183 ? 14.828 -2.400 -2.145 1.00 47.16 183 LEU A N 1
ATOM 1394 C CA . LEU A 1 183 ? 14.260 -2.845 -3.424 1.00 47.16 183 LEU A CA 1
ATOM 1395 C C . LEU A 1 183 ? 13.912 -1.620 -4.286 1.00 47.16 183 LEU A C 1
ATOM 1397 O O . LEU A 1 183 ? 14.220 -1.580 -5.474 1.00 47.16 183 LEU A O 1
ATOM 1401 N N . LEU A 1 184 ? 13.405 -0.564 -3.646 1.00 44.47 184 LEU A N 1
ATOM 1402 C CA . LEU A 1 184 ? 13.093 0.724 -4.267 1.00 44.47 184 LEU A CA 1
ATOM 1403 C C . LEU A 1 184 ? 14.350 1.568 -4.576 1.00 44.47 184 LEU A C 1
ATOM 1405 O O . LEU A 1 184 ? 14.460 2.136 -5.662 1.00 44.47 184 LEU A O 1
ATOM 1409 N N . ALA A 1 185 ? 15.347 1.603 -3.686 1.00 40.59 185 ALA A N 1
ATOM 1410 C CA . ALA A 1 185 ? 16.626 2.280 -3.940 1.00 40.59 185 ALA A CA 1
ATOM 1411 C C . ALA A 1 185 ? 17.561 1.490 -4.882 1.00 40.59 185 ALA A C 1
ATOM 1413 O O . ALA A 1 185 ? 18.359 2.084 -5.604 1.00 40.59 185 ALA A O 1
ATOM 1414 N N . GLY A 1 186 ? 17.443 0.164 -4.928 1.00 38.19 186 GLY A N 1
ATOM 1415 C CA . GLY A 1 186 ? 18.140 -0.706 -5.876 1.00 38.19 186 GLY A CA 1
ATOM 1416 C C . GLY A 1 186 ? 17.608 -0.536 -7.298 1.00 38.19 186 GLY A C 1
ATOM 1417 O O . GLY A 1 186 ? 18.398 -0.441 -8.234 1.00 38.19 186 GLY A O 1
ATOM 1418 N N . ALA A 1 187 ? 16.290 -0.375 -7.459 1.00 39.66 187 ALA A N 1
ATOM 1419 C CA . ALA A 1 187 ? 15.684 0.035 -8.726 1.00 39.66 187 ALA A CA 1
ATOM 1420 C C . ALA A 1 187 ? 16.174 1.428 -9.173 1.00 39.66 187 ALA A C 1
ATOM 1422 O O . ALA A 1 187 ? 16.507 1.622 -10.341 1.00 39.66 187 ALA A O 1
ATOM 1423 N N . TRP A 1 188 ? 16.319 2.379 -8.240 1.00 39.19 188 TRP A N 1
ATOM 1424 C CA . TRP A 1 188 ? 16.923 3.691 -8.513 1.00 39.19 188 TRP A CA 1
ATOM 1425 C C . TRP A 1 188 ? 18.401 3.599 -8.941 1.00 39.19 188 TRP A C 1
ATOM 1427 O O . TRP A 1 188 ? 18.813 4.290 -9.873 1.00 39.19 188 TRP A O 1
ATOM 1437 N N . TRP A 1 189 ? 19.194 2.718 -8.319 1.00 35.19 189 TRP A N 1
ATOM 1438 C CA . TRP A 1 189 ? 20.595 2.482 -8.689 1.00 35.19 189 TRP A CA 1
ATOM 1439 C C . TRP A 1 189 ? 20.735 1.826 -10.075 1.00 35.19 189 TRP A C 1
ATOM 1441 O O . TRP A 1 189 ? 21.555 2.266 -10.880 1.00 35.19 189 TRP A O 1
ATOM 1451 N N . LEU A 1 190 ? 19.884 0.847 -10.404 1.00 34.97 190 LEU A N 1
ATOM 1452 C CA . LEU A 1 190 ? 19.855 0.187 -11.717 1.00 34.97 190 LEU A CA 1
ATOM 1453 C C . LEU A 1 190 ? 19.419 1.127 -12.854 1.00 34.97 190 LEU A C 1
ATOM 1455 O O . LEU A 1 190 ? 19.961 1.050 -13.955 1.00 34.97 190 LEU A O 1
ATOM 1459 N N . LEU A 1 191 ? 18.494 2.057 -12.595 1.00 40.28 191 LEU A N 1
ATOM 1460 C CA . LEU A 1 191 ? 18.074 3.078 -13.567 1.00 40.28 191 LEU A CA 1
ATOM 1461 C C . LEU A 1 191 ? 19.168 4.120 -13.858 1.00 40.28 191 LEU A C 1
ATOM 1463 O O . LEU A 1 191 ? 19.149 4.747 -14.916 1.00 40.28 191 LEU A O 1
ATOM 1467 N N . LYS A 1 192 ? 20.144 4.288 -12.957 1.00 38.06 192 LYS A N 1
ATOM 1468 C CA . LYS A 1 192 ? 21.276 5.211 -13.130 1.00 38.06 192 LYS A CA 1
ATOM 1469 C C . LYS A 1 192 ? 22.402 4.649 -14.013 1.00 38.06 192 LYS A C 1
ATOM 1471 O O . LYS A 1 192 ? 23.194 5.433 -14.515 1.00 38.06 192 LYS A O 1
ATOM 1476 N N . GLN A 1 193 ? 22.455 3.328 -14.211 1.00 39.5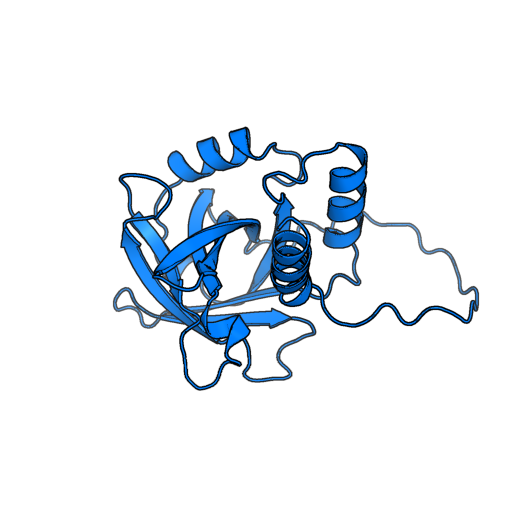0 193 GLN A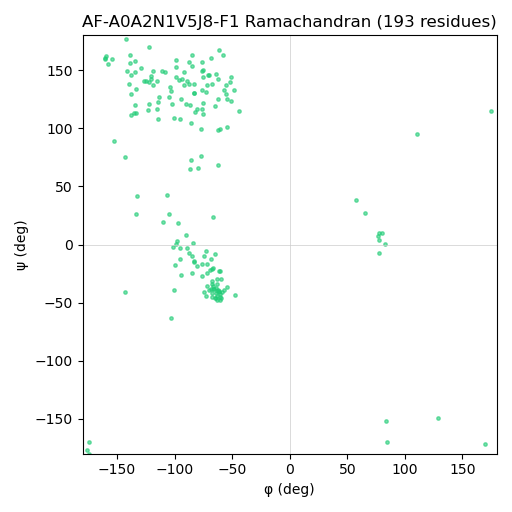 N 1
ATOM 1477 C CA . GLN A 1 193 ? 23.492 2.618 -14.984 1.00 39.50 193 GLN A CA 1
ATOM 1478 C C . GLN A 1 193 ? 23.163 2.480 -16.487 1.00 39.50 193 GLN A C 1
ATOM 1480 O O . GLN A 1 193 ? 23.953 1.923 -17.240 1.00 39.50 193 GLN A O 1
ATOM 1485 N N . ARG A 1 194 ? 21.982 2.936 -16.936 1.00 39.19 194 ARG A N 1
ATOM 1486 C CA . ARG A 1 194 ? 21.545 2.879 -18.349 1.00 39.19 194 ARG A CA 1
ATOM 1487 C C . ARG A 1 194 ? 21.605 4.237 -19.067 1.00 39.19 194 ARG A C 1
ATOM 1489 O O . ARG A 1 194 ? 20.837 4.468 -19.998 1.00 39.19 194 ARG A O 1
ATOM 1496 N N . LYS A 1 195 ? 22.481 5.135 -18.620 1.00 40.25 195 LYS A N 1
ATOM 1497 C CA . LYS A 1 195 ? 22.851 6.359 -19.339 1.00 40.25 195 LYS A CA 1
ATOM 1498 C C . LYS A 1 195 ? 24.335 6.345 -19.642 1.00 40.25 195 LYS A C 1
ATOM 1500 O O . LYS A 1 195 ? 25.082 5.917 -18.738 1.00 40.25 195 LYS A O 1
#

Foldseek 3Di:
DQPDDPVRLLVLQVPFAADQLVLQAFFWFKAFRDWPPQVPPVSSVVLRVQRLDPPQQWGAKHWDDPPPQKTKIAGGGNHPPAPERIWIWHWDADPSDGHIWIKTQRLDPSYDPQSNQWIKTWGHSDRQKIKMWIWGQDPPRDIDTTGIMMIGPDPPPPPPPDDDDDDDDDDDDPPDRDNPSCSVVVVVVVVVVPD

pLDDT: mean 77.56, std 23.39, range [26.69, 98.62]

Mean predicted aligned error: 10.41 Å

Nearest PDB structures (foldseek):
  4nw4-assembly1_A  TM=4.183E-01  e=5.654E-02  Enterococcus faecalis V583
  4kc5-assembly1_A  TM=5.611E-01  e=4.122E-01  Mycetohabitans rhizoxinica
  4kc5-assembly2_D  TM=5.798E-01  e=3.888E-01  Mycetohabitans rhizoxinica
  4kc5-assembly1_B  TM=4.770E-01  e=3.459E-01  Mycetohabitans rhizoxinica
  8oii-assembly1_B  TM=5.865E-01  e=1.580E+00  Mycetohabitans rhizoxinica